Protein AF-A0A534QG25-F1 (afdb_monomer_lite)

Radius of gyration: 33.36 Å; chains: 1; bounding box: 105×57×69 Å

pLDDT: mean 70.79, std 22.2, range [33.5, 98.19]

Structure (mmCIF, N/CA/C/O backbone):
data_AF-A0A534QG25-F1
#
_entry.id   AF-A0A534QG25-F1
#
loop_
_atom_site.group_PDB
_atom_site.id
_atom_site.type_symbol
_atom_site.label_atom_id
_atom_site.label_alt_id
_atom_site.label_comp_id
_atom_site.label_asym_id
_atom_site.label_entity_id
_atom_site.label_seq_id
_atom_site.pdbx_PDB_ins_code
_atom_site.Cartn_x
_atom_site.Cartn_y
_atom_site.Cartn_z
_atom_site.occupancy
_atom_site.B_iso_or_equiv
_atom_site.auth_seq_id
_atom_site.auth_comp_id
_atom_site.auth_asym_id
_atom_site.auth_atom_id
_atom_site.pdbx_PDB_model_num
ATOM 1 N N . MET A 1 1 ? 85.782 32.725 -5.240 1.00 43.12 1 MET A N 1
ATOM 2 C CA . MET A 1 1 ? 85.684 31.300 -4.862 1.00 43.12 1 MET A CA 1
ATOM 3 C C . MET A 1 1 ? 84.280 30.814 -5.186 1.00 43.12 1 MET A C 1
ATOM 5 O O . MET A 1 1 ? 83.345 31.314 -4.592 1.00 43.12 1 MET A O 1
ATOM 9 N N . ARG A 1 2 ? 84.218 29.935 -6.196 1.00 51.81 2 ARG A N 1
ATOM 10 C CA . ARG A 1 2 ? 83.189 28.967 -6.630 1.00 51.81 2 ARG A CA 1
ATOM 11 C C . ARG A 1 2 ? 81.686 29.345 -6.602 1.00 51.81 2 ARG A C 1
ATOM 13 O O . ARG A 1 2 ? 81.156 29.599 -5.530 1.00 51.81 2 ARG A O 1
ATOM 20 N N . PRO A 1 3 ? 80.995 29.267 -7.760 1.00 45.94 3 PRO A N 1
ATOM 21 C CA . PRO A 1 3 ? 79.537 29.274 -7.840 1.00 45.94 3 PRO A CA 1
ATOM 22 C C . PRO A 1 3 ? 78.977 27.912 -7.403 1.00 45.94 3 PRO A C 1
ATOM 24 O O . PRO A 1 3 ? 79.479 26.868 -7.826 1.00 45.94 3 PRO A O 1
ATOM 27 N N . GLU A 1 4 ? 77.951 27.923 -6.559 1.00 47.66 4 GLU A N 1
ATOM 28 C CA . GLU A 1 4 ? 77.225 26.723 -6.146 1.00 47.66 4 GLU A CA 1
ATOM 29 C C . GLU A 1 4 ? 76.076 26.485 -7.135 1.00 47.66 4 GLU A C 1
ATOM 31 O O . GLU A 1 4 ? 75.186 27.319 -7.306 1.00 47.66 4 GLU A O 1
ATOM 36 N N . ALA A 1 5 ? 76.177 25.389 -7.885 1.00 55.06 5 ALA A N 1
ATOM 37 C CA . ALA A 1 5 ? 75.225 24.999 -8.915 1.00 55.06 5 ALA A CA 1
ATOM 38 C C . ALA A 1 5 ? 73.940 24.420 -8.287 1.00 55.06 5 ALA A C 1
ATOM 40 O O . ALA A 1 5 ? 74.037 23.655 -7.326 1.00 55.06 5 ALA A O 1
ATOM 41 N N . PRO A 1 6 ? 72.745 24.719 -8.830 1.00 60.75 6 PRO A N 1
ATOM 42 C CA . PRO A 1 6 ? 71.510 24.091 -8.375 1.00 60.75 6 PRO A CA 1
ATOM 43 C C . PRO A 1 6 ? 71.444 22.606 -8.796 1.00 60.75 6 PRO A C 1
ATOM 45 O O . PRO A 1 6 ? 71.991 22.234 -9.840 1.00 60.75 6 PRO A O 1
ATOM 48 N N . PRO A 1 7 ? 70.784 21.747 -7.997 1.00 64.00 7 PRO A N 1
ATOM 49 C CA . PRO A 1 7 ? 70.779 20.297 -8.183 1.00 64.00 7 PRO A CA 1
ATOM 50 C C . PRO A 1 7 ? 70.010 19.847 -9.442 1.00 64.00 7 PRO A C 1
ATOM 52 O O . PRO A 1 7 ? 69.112 20.551 -9.913 1.00 64.00 7 PRO A O 1
ATOM 55 N N . PRO A 1 8 ? 70.348 18.667 -9.998 1.00 49.56 8 PRO A N 1
ATOM 56 C CA . PRO A 1 8 ? 69.857 18.216 -11.293 1.00 49.56 8 PRO A CA 1
ATOM 57 C C . PRO A 1 8 ? 68.378 17.814 -11.265 1.00 49.56 8 PRO A C 1
ATOM 59 O O . PRO A 1 8 ? 67.881 17.193 -10.328 1.00 49.56 8 PRO A O 1
ATOM 62 N N . HIS A 1 9 ? 67.708 18.165 -12.362 1.00 40.44 9 HIS A N 1
ATOM 63 C CA . HIS A 1 9 ? 66.323 17.870 -12.698 1.00 40.44 9 HIS A CA 1
ATOM 64 C C . HIS A 1 9 ? 65.916 16.421 -12.389 1.00 40.44 9 HIS A C 1
ATOM 66 O O . HIS A 1 9 ? 66.368 15.482 -13.044 1.00 40.44 9 HIS A O 1
ATOM 72 N N . ALA A 1 10 ? 64.975 16.261 -11.456 1.00 43.38 10 ALA A N 1
ATOM 73 C CA . ALA A 1 10 ? 64.178 15.050 -11.353 1.00 43.38 10 ALA A CA 1
ATOM 74 C C . ALA A 1 10 ? 63.395 14.863 -12.662 1.00 43.38 10 ALA A C 1
ATOM 76 O O . ALA A 1 10 ? 62.695 15.766 -13.134 1.00 43.38 10 ALA A O 1
ATOM 77 N N . ALA A 1 11 ? 63.573 13.688 -13.257 1.00 43.22 11 ALA A N 1
ATOM 78 C CA . ALA A 1 11 ? 62.942 13.256 -14.486 1.00 43.22 11 ALA A CA 1
ATOM 79 C C . ALA A 1 11 ? 61.423 13.467 -14.419 1.00 43.22 11 ALA A C 1
ATOM 81 O O . ALA A 1 11 ? 60.709 12.804 -13.667 1.00 43.22 11 ALA A O 1
ATOM 82 N N . ARG A 1 12 ? 60.919 14.393 -15.241 1.00 42.12 12 ARG A N 1
ATOM 83 C CA . ARG A 1 12 ? 59.501 14.447 -15.590 1.00 42.12 12 ARG A CA 1
ATOM 84 C C . ARG A 1 12 ? 59.207 13.189 -16.392 1.00 42.12 12 ARG A C 1
ATOM 86 O O . ARG A 1 12 ? 59.546 13.119 -17.572 1.00 42.12 12 ARG A O 1
ATOM 93 N N . ASN A 1 13 ? 58.610 12.203 -15.737 1.00 42.59 13 ASN A N 1
ATOM 94 C CA . ASN A 1 13 ? 58.025 11.058 -16.408 1.00 42.59 13 ASN A CA 1
ATOM 95 C C . ASN A 1 13 ? 56.894 11.602 -17.296 1.00 42.59 13 ASN A C 1
ATOM 97 O O . ASN A 1 13 ? 55.823 11.959 -16.806 1.00 42.59 13 ASN A O 1
ATOM 101 N N . ARG A 1 14 ? 57.172 11.789 -18.592 1.00 40.47 14 ARG A N 1
ATOM 102 C CA . ARG A 1 14 ? 56.138 12.077 -19.587 1.00 40.47 14 ARG A CA 1
ATOM 103 C C . ARG A 1 14 ? 55.323 10.801 -19.724 1.00 40.47 14 ARG A C 1
ATOM 105 O O . ARG A 1 14 ? 55.704 9.904 -20.469 1.00 40.47 14 ARG A O 1
ATOM 112 N N . VAL A 1 15 ? 54.222 10.722 -18.990 1.00 43.44 15 VAL A N 1
ATOM 113 C CA . VAL A 1 15 ? 53.131 9.824 -19.355 1.00 43.44 15 VAL A CA 1
ATOM 114 C C . VAL A 1 15 ? 52.688 10.270 -20.747 1.00 43.44 15 VAL A C 1
ATOM 116 O O . VAL A 1 15 ? 52.334 11.432 -20.952 1.00 43.44 15 VAL A O 1
ATOM 119 N N . ALA A 1 16 ? 52.849 9.378 -21.722 1.00 45.12 16 ALA A N 1
ATOM 120 C CA . ALA A 1 16 ? 52.358 9.569 -23.077 1.00 45.12 16 ALA A CA 1
ATOM 121 C C . ALA A 1 16 ? 50.860 9.920 -23.026 1.00 45.12 16 ALA A C 1
ATOM 123 O O . ALA A 1 16 ? 50.161 9.394 -22.157 1.00 45.12 16 ALA A O 1
ATOM 124 N N . PRO A 1 17 ? 50.339 10.786 -23.912 1.00 41.47 17 PRO A N 1
ATOM 125 C CA . PRO A 1 17 ? 48.901 10.977 -23.982 1.00 41.47 17 PRO A CA 1
ATOM 126 C C . PRO A 1 17 ? 48.271 9.627 -24.325 1.00 41.47 17 PRO A C 1
ATOM 128 O O . PRO A 1 17 ? 48.586 9.032 -25.359 1.00 41.47 17 PRO A O 1
ATOM 131 N N . ALA A 1 18 ? 47.424 9.130 -23.423 1.00 40.78 18 ALA A N 1
ATOM 132 C CA . ALA A 1 18 ? 46.534 8.0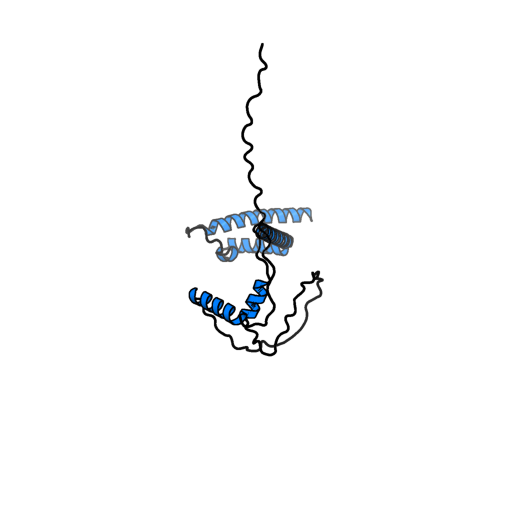24 -23.709 1.00 40.78 18 ALA A CA 1
ATOM 133 C C . ALA A 1 18 ? 45.769 8.396 -24.982 1.00 40.78 18 ALA A C 1
ATOM 135 O O . ALA A 1 18 ? 45.051 9.395 -25.025 1.00 40.78 18 ALA A O 1
ATOM 136 N N . THR A 1 19 ? 46.033 7.639 -26.042 1.00 40.22 19 THR A N 1
ATOM 137 C CA . THR A 1 19 ? 45.275 7.685 -27.286 1.00 40.22 19 THR A CA 1
ATOM 138 C C . THR A 1 19 ? 43.810 7.513 -26.915 1.00 40.22 19 THR A C 1
ATOM 140 O O . THR A 1 19 ? 43.436 6.495 -26.337 1.00 40.22 19 THR A O 1
ATOM 143 N N . ALA A 1 20 ? 43.006 8.540 -27.189 1.00 45.88 20 ALA A N 1
ATOM 144 C CA . ALA A 1 20 ? 41.560 8.419 -27.161 1.00 45.88 20 ALA A CA 1
ATOM 145 C C . ALA A 1 20 ? 41.168 7.221 -28.045 1.00 45.88 20 ALA A C 1
ATOM 147 O O . ALA A 1 20 ? 41.738 7.086 -29.136 1.00 45.88 20 ALA A O 1
ATOM 148 N N . PRO A 1 21 ? 40.249 6.341 -27.615 1.00 47.16 21 PRO A N 1
ATOM 149 C CA . PRO A 1 21 ? 39.721 5.333 -28.518 1.00 47.16 21 PRO A CA 1
ATOM 150 C C . PRO A 1 21 ? 39.062 6.072 -29.686 1.00 47.16 21 PRO A C 1
ATOM 152 O O . PRO A 1 21 ? 38.158 6.885 -29.495 1.00 47.16 21 PRO A O 1
ATOM 155 N N . GLN A 1 22 ? 39.588 5.856 -30.890 1.00 48.53 22 GLN A N 1
ATOM 156 C CA . GLN A 1 22 ? 38.970 6.360 -32.109 1.00 48.53 22 GLN A CA 1
ATOM 157 C C . GLN A 1 22 ? 37.564 5.749 -32.220 1.00 48.53 22 GLN A C 1
ATOM 159 O O . GLN A 1 22 ? 37.428 4.551 -31.954 1.00 48.53 22 GLN A O 1
ATOM 164 N N . PRO A 1 23 ? 36.528 6.519 -32.600 1.00 47.69 23 PRO A N 1
ATOM 165 C CA . PRO A 1 23 ? 35.239 5.926 -32.919 1.00 47.69 23 PRO A CA 1
ATOM 166 C C . PRO A 1 23 ? 35.436 4.961 -34.091 1.00 47.69 23 PRO A C 1
ATOM 168 O O . PRO A 1 23 ? 36.056 5.311 -35.099 1.00 47.69 23 PRO A O 1
ATOM 171 N N . ALA A 1 24 ? 34.968 3.725 -33.919 1.00 44.94 24 ALA A N 1
ATOM 172 C CA . ALA A 1 24 ? 34.996 2.710 -34.960 1.00 44.94 24 ALA A CA 1
ATOM 173 C C . ALA A 1 24 ? 34.336 3.258 -36.242 1.00 44.94 24 ALA A C 1
ATOM 175 O O . ALA A 1 24 ? 33.337 3.977 -36.150 1.00 44.94 24 ALA A O 1
ATOM 176 N N . PRO A 1 25 ? 34.887 2.970 -37.435 1.00 41.53 25 PRO A N 1
ATOM 177 C CA . PRO A 1 25 ? 34.334 3.486 -38.675 1.00 41.53 25 PRO A CA 1
ATOM 178 C C . PRO A 1 25 ? 32.941 2.898 -38.918 1.00 41.53 25 PRO A C 1
ATOM 180 O O . PRO A 1 25 ? 32.762 1.684 -39.006 1.00 41.53 25 PRO A O 1
ATOM 183 N N . ALA A 1 26 ? 31.965 3.794 -39.046 1.00 48.28 26 ALA A N 1
ATOM 184 C CA . ALA A 1 26 ? 30.654 3.510 -39.594 1.00 48.28 26 ALA A CA 1
ATOM 185 C C . ALA A 1 26 ? 30.804 3.040 -41.049 1.00 48.28 26 ALA A C 1
ATOM 187 O O . ALA A 1 26 ? 30.979 3.847 -41.958 1.00 48.28 26 ALA A O 1
ATOM 188 N N . THR A 1 27 ? 30.737 1.730 -41.258 1.00 42.75 27 THR A N 1
ATOM 189 C CA . THR A 1 27 ? 30.446 1.112 -42.556 1.00 42.75 27 THR A CA 1
ATOM 190 C C . THR A 1 27 ? 29.596 -0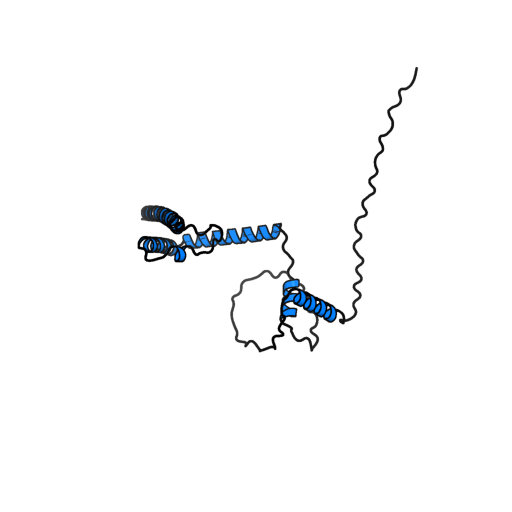.124 -42.300 1.00 42.75 27 THR A C 1
ATOM 192 O O . THR A 1 27 ? 30.113 -1.237 -42.244 1.00 42.75 27 THR A O 1
ATOM 195 N N . ARG A 1 28 ? 28.288 0.075 -42.109 1.00 40.84 28 ARG A N 1
ATOM 196 C CA . ARG A 1 28 ? 27.303 -0.978 -42.367 1.00 40.84 28 ARG A CA 1
ATOM 197 C C . ARG A 1 28 ? 26.729 -0.682 -43.745 1.00 40.84 28 ARG A C 1
ATOM 199 O O . ARG A 1 28 ? 25.861 0.168 -43.903 1.00 40.84 28 ARG A O 1
ATOM 206 N N . ASP A 1 29 ? 27.373 -1.284 -44.737 1.00 35.84 29 ASP A N 1
ATOM 207 C CA . ASP A 1 29 ? 26.987 -1.228 -46.140 1.00 35.84 29 ASP A CA 1
ATOM 208 C C . ASP A 1 29 ? 25.619 -1.912 -46.279 1.00 35.84 29 ASP A C 1
ATOM 210 O O . ASP A 1 29 ? 25.437 -3.055 -45.854 1.00 35.84 29 ASP A O 1
ATOM 214 N N . ALA A 1 30 ? 24.636 -1.175 -46.786 1.00 50.78 30 ALA A N 1
ATOM 215 C CA . ALA A 1 30 ? 23.278 -1.653 -46.974 1.00 50.78 30 ALA A CA 1
ATOM 216 C C . ALA A 1 30 ? 23.241 -2.598 -48.183 1.00 50.78 30 ALA A C 1
ATOM 218 O O . ALA A 1 30 ? 23.258 -2.165 -49.335 1.00 50.78 30 ALA A O 1
ATOM 219 N N . THR A 1 31 ? 23.174 -3.900 -47.915 1.00 39.25 31 THR A N 1
ATOM 220 C CA . THR A 1 31 ? 22.763 -4.925 -48.886 1.00 39.25 31 THR A CA 1
ATOM 221 C C . THR A 1 31 ? 21.638 -5.756 -48.259 1.00 39.25 31 THR A C 1
ATOM 223 O O . THR A 1 31 ? 21.625 -5.908 -47.037 1.00 39.25 31 THR A O 1
ATOM 226 N N . PRO A 1 32 ? 20.641 -6.210 -49.040 1.00 47.44 32 PRO A N 1
ATOM 227 C CA . PRO A 1 32 ? 19.402 -6.734 -48.482 1.00 47.44 32 PRO A CA 1
ATOM 228 C C . PRO A 1 32 ? 19.611 -8.118 -47.854 1.00 47.44 32 PRO A C 1
ATOM 230 O O . PRO A 1 32 ? 20.085 -9.045 -48.505 1.00 47.44 32 PRO A O 1
ATOM 233 N N . ASP A 1 33 ? 19.272 -8.182 -46.569 1.00 53.62 33 ASP A N 1
ATOM 234 C CA . ASP A 1 33 ? 18.547 -9.239 -45.858 1.00 53.62 33 ASP A CA 1
ATOM 235 C C . ASP A 1 33 ? 18.680 -10.690 -46.369 1.00 53.62 33 ASP A C 1
ATOM 237 O O . ASP A 1 33 ? 17.841 -11.213 -47.100 1.00 53.62 33 ASP A O 1
ATOM 241 N N . ALA A 1 34 ? 19.760 -11.350 -45.948 1.00 47.09 34 ALA A N 1
ATOM 242 C CA . ALA A 1 34 ? 19.870 -12.815 -45.902 1.00 47.09 34 ALA A CA 1
ATOM 243 C C . ALA A 1 34 ? 20.527 -13.318 -44.598 1.00 47.09 34 ALA A C 1
ATOM 245 O O . ALA A 1 34 ? 20.474 -14.506 -44.300 1.00 47.09 34 ALA A O 1
ATOM 246 N N . GLY A 1 35 ? 21.148 -12.421 -43.819 1.00 46.53 35 GLY A N 1
ATOM 247 C CA . GLY A 1 35 ? 21.803 -12.753 -42.550 1.00 46.53 35 GLY A CA 1
ATOM 248 C C . GLY A 1 35 ? 20.874 -12.711 -41.334 1.00 46.53 35 GLY A C 1
ATOM 249 O O . GLY A 1 35 ? 21.172 -13.353 -40.335 1.00 46.53 35 GLY A O 1
ATOM 250 N N . ALA A 1 36 ? 19.731 -12.018 -41.409 1.00 56.72 36 ALA A N 1
ATOM 251 C CA . ALA A 1 36 ? 18.821 -11.892 -40.268 1.00 56.72 36 ALA A CA 1
ATOM 252 C C . ALA A 1 36 ? 18.184 -13.238 -39.879 1.00 56.72 36 ALA A C 1
ATOM 254 O O . ALA A 1 36 ? 17.981 -13.505 -38.699 1.00 56.72 36 ALA A O 1
ATOM 255 N N . THR A 1 37 ? 17.928 -14.121 -40.850 1.00 60.19 37 THR A N 1
ATOM 256 C CA . THR A 1 37 ? 17.457 -15.491 -40.593 1.00 60.19 37 THR A CA 1
ATOM 257 C C . THR A 1 37 ? 18.522 -16.363 -39.930 1.00 60.19 37 THR A C 1
ATOM 259 O O . THR A 1 37 ? 18.197 -17.118 -39.023 1.00 60.19 37 THR A O 1
ATOM 262 N N . GLU A 1 38 ? 19.797 -16.225 -40.314 1.00 66.12 38 GLU A N 1
ATOM 263 C CA . GLU A 1 38 ? 20.897 -16.983 -39.693 1.00 66.12 38 GLU A CA 1
ATOM 264 C C . GLU A 1 38 ? 21.161 -16.524 -38.252 1.00 66.12 38 GLU A C 1
ATOM 266 O O . GLU A 1 38 ? 21.428 -17.344 -37.374 1.00 66.12 38 GLU A O 1
ATOM 271 N N . GLU A 1 39 ? 21.043 -15.219 -37.992 1.00 70.25 39 GLU A N 1
ATOM 272 C CA . GLU A 1 39 ? 21.162 -14.654 -36.645 1.00 70.25 39 GLU A CA 1
ATOM 273 C C . GLU A 1 39 ? 19.995 -15.089 -35.738 1.00 70.25 39 GLU A C 1
ATOM 275 O O . GLU A 1 39 ? 20.212 -15.403 -34.566 1.00 70.25 39 GLU A O 1
ATOM 280 N N . LEU A 1 40 ? 18.769 -15.182 -36.267 1.00 70.62 40 LEU A N 1
ATOM 281 C CA . LEU A 1 40 ? 17.606 -15.680 -35.521 1.00 70.62 40 LEU A CA 1
ATOM 282 C C . LEU A 1 40 ? 17.701 -17.183 -35.230 1.00 70.62 40 LEU A C 1
ATOM 284 O O . LEU A 1 40 ? 17.463 -17.592 -34.093 1.00 70.62 40 LEU A O 1
ATOM 288 N N . ASP A 1 41 ? 18.123 -17.993 -36.202 1.00 75.25 41 ASP A N 1
ATOM 289 C CA . ASP A 1 41 ? 18.362 -19.429 -36.004 1.00 75.25 41 ASP A CA 1
ATOM 290 C C . ASP A 1 41 ? 19.444 -19.676 -34.939 1.00 75.25 41 ASP A C 1
ATOM 292 O O . ASP A 1 41 ? 19.341 -20.599 -34.124 1.00 75.25 41 ASP A O 1
ATOM 296 N N . GLN A 1 42 ? 20.462 -18.811 -34.890 1.00 80.69 42 GLN A N 1
ATOM 297 C CA . GLN A 1 42 ? 21.493 -18.851 -33.858 1.00 80.69 42 GLN A CA 1
ATOM 298 C C . GLN A 1 42 ? 20.920 -18.565 -32.460 1.00 80.69 42 GLN A C 1
ATOM 300 O O . GLN A 1 42 ? 21.284 -19.253 -31.505 1.00 80.69 42 GLN A O 1
ATOM 305 N N . VAL A 1 43 ? 20.010 -17.597 -32.326 1.00 80.31 43 VAL A N 1
ATOM 306 C CA . VAL A 1 43 ? 19.350 -17.277 -31.048 1.00 80.31 43 VAL A CA 1
ATOM 307 C C . VAL A 1 43 ? 18.410 -18.404 -30.615 1.00 80.31 43 VAL A C 1
ATOM 309 O O . VAL A 1 43 ? 18.473 -18.829 -29.464 1.00 80.31 43 VAL A O 1
ATOM 312 N N . VAL A 1 44 ? 17.601 -18.955 -31.525 1.00 79.50 44 VAL A N 1
ATOM 313 C CA . VAL A 1 44 ? 16.714 -20.097 -31.229 1.00 79.50 44 VAL A CA 1
ATOM 314 C C . VAL A 1 44 ? 17.521 -21.312 -30.760 1.00 79.50 44 VAL A C 1
ATOM 316 O O . VAL A 1 44 ? 17.144 -21.966 -29.788 1.00 79.50 44 VAL A O 1
ATOM 319 N N . SER A 1 45 ? 18.681 -21.571 -31.373 1.00 79.94 45 SER A N 1
ATOM 320 C CA . SER A 1 45 ? 19.598 -22.621 -30.916 1.00 79.94 45 SER A CA 1
ATOM 321 C C . SER A 1 45 ? 20.152 -22.349 -29.513 1.00 79.94 45 SER A C 1
ATOM 323 O O . SER A 1 45 ? 20.225 -23.273 -28.706 1.00 79.94 45 SER A O 1
ATOM 325 N N . MET A 1 46 ? 20.521 -21.102 -29.197 1.00 83.25 46 MET A N 1
ATOM 326 C CA . MET A 1 46 ? 21.013 -20.732 -27.861 1.00 83.25 46 MET A CA 1
ATOM 327 C C . MET A 1 46 ? 19.937 -20.882 -26.780 1.00 83.25 46 MET A C 1
ATOM 329 O O . MET A 1 46 ? 20.250 -21.284 -25.662 1.00 83.25 46 MET A O 1
ATOM 333 N N . LEU A 1 47 ? 18.675 -20.577 -27.096 1.00 82.44 47 LEU A N 1
ATOM 334 C CA . LEU A 1 47 ? 17.551 -20.766 -26.173 1.00 82.44 47 LEU A CA 1
ATOM 335 C C . LEU A 1 47 ? 17.273 -22.257 -25.924 1.00 82.44 47 LEU A C 1
ATOM 337 O O . LEU A 1 47 ? 17.007 -22.643 -24.786 1.00 82.44 47 LEU A O 1
ATOM 341 N N . GLY A 1 48 ? 17.419 -23.098 -26.953 1.00 77.88 48 GLY A N 1
ATOM 342 C CA . GLY A 1 48 ? 17.350 -24.555 -26.815 1.00 77.88 48 GLY A CA 1
ATOM 343 C C . GLY A 1 48 ? 18.450 -25.126 -25.910 1.00 77.88 48 GLY A C 1
ATOM 344 O O . GLY A 1 48 ? 18.169 -25.986 -25.080 1.00 77.88 48 GLY A O 1
ATOM 345 N N . ASP A 1 49 ? 19.676 -24.595 -25.990 1.00 82.50 49 ASP A N 1
ATOM 346 C CA . ASP A 1 49 ? 20.786 -24.958 -25.088 1.00 82.50 49 ASP A CA 1
ATOM 347 C C . ASP A 1 49 ? 20.529 -24.551 -23.620 1.00 82.50 49 ASP A C 1
ATOM 349 O O . ASP A 1 49 ? 21.181 -25.057 -22.704 1.00 82.50 49 ASP A O 1
ATOM 353 N N . MET A 1 50 ? 19.579 -23.637 -23.391 1.00 81.12 50 MET A N 1
ATOM 354 C CA . MET A 1 50 ? 19.117 -23.192 -22.073 1.00 81.12 50 MET A CA 1
ATOM 355 C C . MET A 1 50 ? 17.835 -23.912 -21.603 1.00 81.12 50 MET A C 1
ATOM 357 O O . MET A 1 50 ? 17.226 -23.465 -20.631 1.00 81.12 50 MET A O 1
ATOM 361 N N . ASP A 1 51 ? 17.438 -25.011 -22.261 1.00 72.50 51 ASP A N 1
ATOM 362 C CA . ASP A 1 51 ? 16.216 -25.795 -21.997 1.00 72.50 51 ASP A CA 1
ATOM 363 C C . ASP A 1 51 ? 14.904 -24.980 -22.125 1.00 72.50 51 ASP A C 1
ATOM 365 O O . ASP A 1 51 ? 13.915 -25.250 -21.438 1.00 72.50 51 ASP A O 1
ATOM 369 N N . ILE A 1 52 ? 14.868 -23.972 -23.006 1.00 77.25 52 ILE A N 1
ATOM 370 C CA . ILE A 1 52 ? 13.663 -23.179 -23.300 1.00 77.25 52 ILE A CA 1
ATOM 371 C C . ILE A 1 52 ? 13.037 -23.683 -24.609 1.00 77.25 52 ILE A C 1
ATOM 373 O O . ILE A 1 52 ? 13.621 -23.539 -25.682 1.00 77.25 52 ILE A O 1
ATOM 377 N N . GLU A 1 53 ? 11.839 -24.271 -24.528 1.00 74.19 53 GLU A N 1
ATOM 378 C CA . GLU A 1 53 ? 11.088 -24.779 -25.685 1.00 74.19 53 GLU A CA 1
ATOM 379 C C . GLU A 1 53 ? 10.290 -23.653 -26.364 1.00 74.19 53 GLU A C 1
ATOM 381 O O . GLU A 1 53 ? 9.527 -22.936 -25.716 1.00 74.19 53 GLU A O 1
ATOM 386 N N . VAL A 1 54 ? 10.480 -23.485 -27.677 1.00 73.62 54 VAL A N 1
ATOM 387 C CA . VAL A 1 54 ? 9.795 -22.472 -28.494 1.00 73.62 54 VAL A CA 1
ATOM 388 C C . VAL A 1 54 ? 8.720 -23.168 -29.330 1.00 73.62 54 VAL A C 1
ATOM 390 O O . VAL A 1 54 ? 9.035 -23.862 -30.296 1.00 73.62 54 VAL A O 1
ATOM 393 N N . GLU A 1 55 ? 7.448 -23.000 -28.964 1.00 73.44 55 GLU A N 1
ATOM 394 C CA . GLU A 1 55 ? 6.310 -23.496 -29.750 1.00 73.44 55 GLU A CA 1
ATOM 395 C C . GLU A 1 55 ? 5.826 -22.431 -30.746 1.00 73.44 55 GLU A C 1
ATOM 397 O O . GLU A 1 55 ? 5.541 -21.291 -30.376 1.00 73.44 55 GLU A O 1
ATOM 402 N N . ALA A 1 56 ? 5.687 -22.811 -32.019 1.00 60.38 56 ALA A N 1
ATOM 403 C CA . ALA A 1 56 ? 5.059 -21.970 -33.033 1.00 60.38 56 ALA A CA 1
ATOM 404 C C . ALA A 1 56 ? 3.532 -22.018 -32.861 1.00 60.38 56 ALA A C 1
ATOM 406 O O . ALA A 1 56 ? 2.893 -23.025 -33.171 1.00 60.38 56 ALA A O 1
ATOM 407 N N . VAL A 1 57 ? 2.943 -20.937 -32.353 1.00 57.84 57 VAL A N 1
ATOM 408 C CA . VAL A 1 57 ? 1.485 -20.787 -32.276 1.00 57.84 57 VAL A CA 1
ATOM 409 C C . VAL A 1 57 ? 0.934 -20.399 -33.653 1.00 57.84 57 VAL A C 1
ATOM 411 O O . VAL A 1 57 ? 1.261 -19.344 -34.186 1.00 57.84 57 VAL A O 1
ATOM 414 N N . GLU A 1 58 ? 0.114 -21.264 -34.259 1.00 43.50 58 GLU A N 1
ATOM 415 C CA . GLU A 1 58 ? -0.604 -20.946 -35.502 1.00 43.50 58 GLU A CA 1
ATOM 416 C C . GLU A 1 58 ? -1.684 -19.881 -35.225 1.00 43.50 58 GLU A C 1
ATOM 418 O O . GLU A 1 58 ? -2.529 -20.056 -34.346 1.00 43.50 58 GLU A O 1
ATOM 423 N N . ASP A 1 59 ? -1.644 -18.780 -35.982 1.00 49.78 59 ASP A N 1
ATOM 424 C CA . ASP A 1 59 ? -2.515 -17.602 -35.884 1.00 49.78 59 ASP A CA 1
ATOM 425 C C . ASP A 1 59 ? -4.019 -17.946 -35.818 1.00 49.78 59 ASP A C 1
ATOM 427 O O . ASP A 1 59 ? -4.703 -18.080 -36.838 1.00 49.78 59 ASP A O 1
ATOM 431 N N . THR A 1 60 ? -4.589 -18.019 -34.612 1.00 37.59 60 THR A N 1
ATOM 432 C CA . THR A 1 60 ? -6.045 -17.961 -34.428 1.00 37.59 60 THR A CA 1
ATOM 433 C C . THR A 1 60 ? -6.463 -16.534 -34.106 1.00 37.59 60 THR A C 1
ATOM 435 O O . THR A 1 60 ? -6.204 -16.031 -33.014 1.00 37.59 60 THR A O 1
ATOM 438 N N . ALA A 1 61 ? -7.125 -15.911 -35.083 1.00 47.91 61 ALA A N 1
ATOM 439 C CA . ALA A 1 61 ? -7.714 -14.579 -35.046 1.00 47.91 61 ALA A CA 1
ATOM 440 C C . ALA A 1 61 ? -8.379 -14.242 -33.698 1.00 47.91 61 ALA A C 1
ATOM 442 O O . ALA A 1 61 ? -9.433 -14.786 -33.354 1.00 47.91 61 ALA A O 1
ATOM 443 N N . LEU A 1 62 ? -7.780 -13.301 -32.962 1.00 40.34 62 LEU A N 1
ATOM 444 C CA . LEU A 1 62 ? -8.436 -12.634 -31.844 1.00 40.34 62 LEU A CA 1
ATOM 445 C C . LEU A 1 62 ? -9.467 -11.647 -32.404 1.00 40.34 62 LEU A C 1
ATOM 447 O O . LEU A 1 62 ? -9.147 -10.761 -33.191 1.00 40.34 62 LEU A O 1
ATOM 451 N N . ALA A 1 63 ? -10.717 -11.874 -32.018 1.00 37.66 63 ALA A N 1
ATOM 452 C CA . ALA A 1 63 ? -11.897 -11.154 -32.458 1.00 37.66 63 ALA A CA 1
ATOM 453 C C . ALA A 1 63 ? -11.844 -9.650 -32.136 1.00 37.66 63 ALA A C 1
ATOM 455 O O . ALA A 1 63 ? -11.496 -9.250 -31.026 1.00 37.66 63 ALA A O 1
ATOM 456 N N . GLU A 1 64 ? -12.274 -8.840 -33.104 1.00 42.94 64 GLU A N 1
ATOM 457 C CA . GLU A 1 64 ? -12.650 -7.442 -32.907 1.00 42.94 64 GLU A CA 1
ATOM 458 C C . GLU A 1 64 ? -13.944 -7.334 -32.085 1.00 42.94 64 GLU A C 1
ATOM 460 O O . GLU A 1 64 ? -14.915 -8.011 -32.409 1.00 42.94 64 GLU A O 1
ATOM 465 N N . GLU A 1 65 ? -13.991 -6.421 -31.109 1.00 37.28 65 GLU A N 1
ATOM 466 C CA . GLU A 1 65 ? -15.125 -5.504 -30.899 1.00 37.28 65 GLU A CA 1
ATOM 467 C C . GLU A 1 65 ? -14.665 -4.212 -30.176 1.00 37.28 65 GLU A C 1
ATOM 469 O O . GLU A 1 65 ? -13.642 -4.233 -29.486 1.00 37.28 65 GLU A O 1
ATOM 474 N N . PRO A 1 66 ? -15.373 -3.071 -30.351 1.00 49.06 66 PRO A N 1
ATOM 475 C CA . PRO A 1 66 ? -14.778 -1.742 -30.220 1.00 49.06 66 PRO A CA 1
ATOM 476 C C . PRO A 1 66 ? -15.296 -0.873 -29.048 1.00 49.06 66 PRO A C 1
ATOM 478 O O . PRO A 1 66 ? -16.352 -1.106 -28.467 1.00 49.06 66 PRO A O 1
ATOM 481 N N . GLU A 1 67 ? -14.561 0.231 -28.856 1.00 39.44 67 GLU A N 1
ATOM 482 C CA . GLU A 1 67 ? -14.937 1.556 -28.320 1.00 39.44 67 GLU A CA 1
ATOM 483 C C . GLU A 1 67 ? -14.716 1.952 -26.836 1.00 39.44 67 GLU A C 1
ATOM 485 O O . GLU A 1 67 ? -15.326 1.440 -25.902 1.00 39.44 67 GLU A O 1
ATOM 490 N N . LYS A 1 68 ? -14.000 3.094 -26.745 1.00 40.34 68 LYS A N 1
ATOM 491 C CA . LYS A 1 68 ? -14.045 4.226 -25.789 1.00 40.34 68 LYS A CA 1
ATOM 492 C C . LYS A 1 68 ? -13.158 4.209 -24.535 1.00 40.34 68 LYS A C 1
ATOM 494 O O . LYS A 1 68 ? -13.597 3.876 -23.441 1.00 40.34 68 LYS A O 1
ATOM 499 N N . ALA A 1 69 ? -11.990 4.837 -24.686 1.00 34.53 69 ALA A N 1
ATOM 500 C CA . ALA A 1 69 ? -11.318 5.643 -23.661 1.00 34.53 69 ALA A CA 1
ATOM 501 C C . ALA A 1 69 ? -11.069 7.037 -24.282 1.00 34.53 69 ALA A C 1
ATOM 503 O O . ALA A 1 69 ? -10.507 7.133 -25.365 1.00 34.53 69 ALA A O 1
ATOM 504 N N . ALA A 1 70 ? -11.778 8.083 -23.850 1.00 35.34 70 ALA A N 1
ATOM 505 C CA . ALA A 1 70 ? -11.368 8.994 -22.778 1.00 35.34 70 ALA A CA 1
ATOM 506 C C . ALA A 1 70 ? -10.048 9.712 -23.114 1.00 35.34 70 ALA A C 1
ATOM 508 O O . ALA A 1 70 ? -8.966 9.166 -22.936 1.00 35.34 70 ALA A O 1
ATOM 509 N N . GLU A 1 71 ? -10.185 10.941 -23.618 1.00 45.66 71 GLU A N 1
ATOM 510 C CA . GLU A 1 71 ? -9.104 11.898 -23.851 1.00 45.66 71 GLU A CA 1
ATOM 511 C C . GLU A 1 71 ? -8.333 12.159 -22.549 1.00 45.66 71 GLU A C 1
ATOM 513 O O . GLU A 1 71 ? -8.856 12.768 -21.615 1.00 45.66 71 GLU A O 1
ATOM 518 N N . THR A 1 72 ? -7.068 11.751 -22.511 1.00 33.50 72 THR A N 1
ATOM 519 C CA . THR A 1 72 ? -6.044 12.415 -21.702 1.00 33.50 72 THR A CA 1
ATOM 520 C C . THR A 1 72 ? -4.834 12.649 -22.583 1.00 33.50 72 THR A C 1
ATOM 522 O O . THR A 1 72 ? -4.278 11.715 -23.152 1.00 33.50 72 THR A O 1
ATOM 525 N N . GLU A 1 73 ? -4.494 13.923 -22.707 1.00 45.50 73 GLU A N 1
ATOM 526 C CA . GLU A 1 73 ? -3.362 14.497 -23.420 1.00 45.50 73 GLU A CA 1
ATOM 527 C C . GLU A 1 73 ? -2.047 13.921 -22.870 1.00 45.50 73 GLU A C 1
ATOM 529 O O . GLU A 1 73 ? -1.528 14.371 -21.849 1.00 45.50 73 GLU A O 1
ATOM 534 N N . TRP A 1 74 ? -1.535 12.882 -23.530 1.00 37.00 74 TRP A N 1
ATOM 535 C CA . TRP A 1 74 ? -0.151 12.445 -23.396 1.00 37.00 74 TRP A CA 1
ATOM 536 C C . TRP A 1 74 ? 0.684 13.305 -24.340 1.00 37.00 74 TRP A C 1
ATOM 538 O O . TRP A 1 74 ? 0.383 13.411 -25.527 1.00 37.00 74 TRP A O 1
ATOM 548 N N . VAL A 1 75 ? 1.703 13.969 -23.799 1.00 44.44 75 VAL A N 1
ATOM 549 C CA . VAL A 1 75 ? 2.682 14.717 -24.590 1.00 44.44 75 VAL A CA 1
ATOM 550 C C . VAL A 1 75 ? 3.449 13.703 -25.438 1.00 44.44 75 VAL A C 1
ATOM 552 O O . VAL A 1 75 ? 4.296 12.981 -24.919 1.00 44.44 75 VAL A O 1
ATOM 555 N N . GLU A 1 76 ? 3.115 13.622 -26.725 1.00 40.88 76 GLU A N 1
ATOM 556 C CA . GLU A 1 76 ? 3.872 12.855 -27.712 1.00 40.88 76 GLU A CA 1
ATOM 557 C C . GLU A 1 76 ? 5.252 13.502 -27.894 1.00 40.88 76 GLU A C 1
ATOM 559 O O . GLU A 1 76 ? 5.396 14.559 -28.512 1.00 40.88 76 GLU A O 1
ATOM 564 N N . GLU A 1 77 ? 6.286 12.868 -27.347 1.00 42.28 77 GLU A N 1
ATOM 565 C CA . GLU A 1 77 ? 7.621 12.973 -27.929 1.00 42.28 77 GLU A CA 1
ATOM 566 C C . GLU A 1 77 ? 7.601 12.163 -29.237 1.00 42.28 77 GLU A C 1
ATOM 568 O O . GLU A 1 77 ? 7.143 11.017 -29.220 1.00 42.28 77 GLU A O 1
ATOM 573 N N . PRO A 1 78 ? 8.042 12.713 -30.383 1.00 42.22 78 PRO A N 1
ATOM 574 C CA . PRO A 1 78 ? 8.004 11.974 -31.632 1.00 42.22 78 PRO A CA 1
ATOM 575 C C . PRO A 1 78 ? 9.095 10.903 -31.588 1.00 42.22 78 PRO A C 1
ATOM 577 O O . PRO A 1 78 ? 10.258 11.166 -31.889 1.00 42.22 78 PRO A O 1
ATOM 580 N N . ALA A 1 79 ? 8.719 9.684 -31.213 1.00 45.00 79 ALA A N 1
ATOM 581 C CA . ALA A 1 79 ? 9.474 8.511 -31.603 1.00 45.00 79 ALA A CA 1
ATOM 582 C C . ALA A 1 79 ? 9.347 8.406 -33.128 1.00 45.00 79 ALA A C 1
ATOM 584 O O . ALA A 1 79 ? 8.294 8.046 -33.652 1.00 45.00 79 ALA A O 1
ATOM 585 N N . GLU A 1 80 ? 10.406 8.783 -33.845 1.00 45.47 80 GLU A N 1
ATOM 586 C CA . GLU A 1 80 ? 10.593 8.413 -35.246 1.00 45.47 80 GLU A CA 1
ATOM 587 C C . GLU A 1 80 ? 10.672 6.881 -35.312 1.00 45.47 80 GLU A C 1
ATOM 589 O O . GLU A 1 80 ? 11.744 6.282 -35.260 1.00 45.47 80 GLU A O 1
ATOM 594 N N . ALA A 1 81 ? 9.511 6.233 -35.363 1.00 44.62 81 ALA A N 1
ATOM 595 C CA . ALA A 1 81 ? 9.403 4.860 -35.803 1.00 44.62 81 ALA A CA 1
ATOM 596 C C . ALA A 1 81 ? 9.775 4.859 -37.289 1.00 44.62 81 ALA A C 1
ATOM 598 O O . ALA A 1 81 ? 8.998 5.314 -38.130 1.00 44.62 81 ALA A O 1
ATOM 599 N N . GLU A 1 82 ? 10.984 4.396 -37.613 1.00 45.09 82 GLU A N 1
ATOM 600 C CA . GLU A 1 82 ? 11.273 3.931 -38.965 1.00 45.09 82 GLU A CA 1
ATOM 601 C C . GLU A 1 82 ? 10.246 2.839 -39.287 1.00 45.09 82 GLU A C 1
ATOM 603 O O . GLU A 1 82 ? 10.298 1.723 -38.771 1.00 45.09 82 GLU A O 1
ATOM 608 N N . GLU A 1 83 ? 9.253 3.199 -40.098 1.00 47.16 83 GLU A N 1
ATOM 609 C CA . GLU A 1 83 ? 8.285 2.281 -40.677 1.00 47.16 83 GLU A CA 1
ATOM 610 C C . GLU A 1 83 ? 9.037 1.426 -41.704 1.00 47.16 83 GLU A C 1
ATOM 612 O O . GLU A 1 83 ? 9.094 1.731 -42.894 1.00 47.16 83 GLU A O 1
ATOM 617 N N . THR A 1 84 ? 9.718 0.385 -41.223 1.00 49.44 84 THR A N 1
ATOM 618 C CA . THR A 1 84 ? 10.372 -0.596 -42.085 1.00 49.44 84 THR A CA 1
ATOM 619 C C . THR A 1 84 ? 9.286 -1.259 -42.925 1.00 49.44 84 THR A C 1
ATOM 621 O O . THR A 1 84 ? 8.410 -1.943 -42.393 1.00 49.44 84 THR A O 1
ATOM 624 N N . GLU A 1 85 ? 9.308 -1.002 -44.235 1.00 47.75 85 GLU A N 1
ATOM 625 C CA . GLU A 1 85 ? 8.304 -1.479 -45.182 1.00 47.75 85 GLU A CA 1
ATOM 626 C C . GLU A 1 85 ? 8.101 -2.997 -45.050 1.00 47.75 85 GLU A C 1
ATOM 628 O O . GLU A 1 85 ? 8.978 -3.796 -45.380 1.00 47.75 85 GLU A O 1
ATOM 633 N N . ARG A 1 86 ? 6.921 -3.397 -44.557 1.00 53.50 86 ARG A N 1
ATOM 634 C CA . ARG A 1 86 ? 6.504 -4.799 -44.446 1.00 53.50 86 ARG A CA 1
ATOM 635 C C . ARG A 1 86 ? 6.396 -5.402 -45.847 1.00 53.50 86 ARG A C 1
ATOM 637 O O . ARG A 1 86 ? 5.469 -5.094 -46.599 1.00 53.50 86 ARG A O 1
ATOM 644 N N . GLY A 1 87 ? 7.326 -6.287 -46.194 1.00 46.75 87 GLY A N 1
ATOM 645 C CA . GLY A 1 87 ? 7.211 -7.121 -47.386 1.00 46.75 87 GLY A CA 1
ATOM 646 C C . GLY A 1 87 ? 5.991 -8.052 -47.279 1.00 46.75 87 GLY A C 1
ATOM 647 O O . GLY A 1 87 ? 5.686 -8.548 -46.191 1.00 46.75 87 GLY A O 1
ATOM 648 N N . PRO A 1 88 ? 5.262 -8.322 -48.378 1.00 41.19 88 PRO A N 1
ATOM 649 C CA . PRO A 1 88 ? 4.082 -9.178 -48.354 1.00 41.19 88 PRO A CA 1
ATOM 650 C C . PRO A 1 88 ? 4.527 -10.643 -48.235 1.00 41.19 88 PRO A C 1
ATOM 652 O O . PRO A 1 88 ? 4.699 -11.332 -49.239 1.00 41.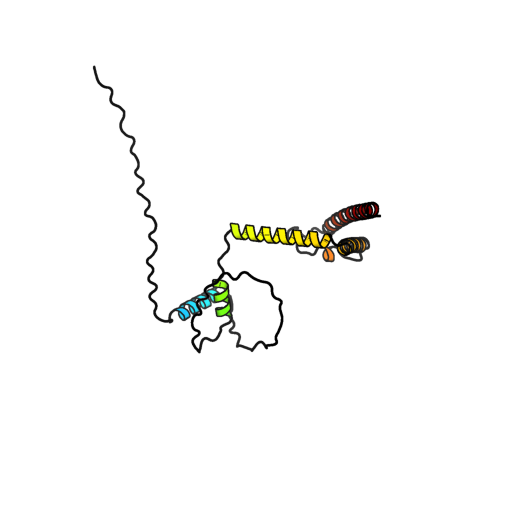19 88 PRO A O 1
ATOM 655 N N . GLY A 1 89 ? 4.768 -11.109 -47.011 1.00 51.84 89 GLY A N 1
ATOM 656 C CA . GLY A 1 89 ? 5.202 -12.485 -46.755 1.00 51.84 89 GLY A CA 1
ATOM 657 C C . GLY A 1 89 ? 5.790 -12.758 -45.372 1.00 51.84 89 GLY A C 1
ATOM 658 O O . GLY A 1 89 ? 5.933 -13.926 -45.025 1.00 51.84 89 GLY A O 1
ATOM 659 N N . GLU A 1 90 ? 6.100 -11.736 -44.569 1.00 60.22 90 GLU A N 1
ATOM 660 C CA . GLU A 1 90 ? 6.505 -11.946 -43.175 1.00 60.22 90 GLU A CA 1
ATOM 661 C C . GLU A 1 90 ? 5.280 -12.301 -42.330 1.00 60.22 90 GLU A C 1
ATOM 663 O O . GLU A 1 90 ? 4.495 -11.443 -41.926 1.00 60.22 90 GLU A O 1
ATOM 668 N N . THR A 1 91 ? 5.107 -13.598 -42.083 1.00 58.41 91 THR A N 1
ATOM 669 C CA . THR A 1 91 ? 4.319 -14.110 -40.962 1.00 58.41 91 THR A CA 1
ATOM 670 C C . THR A 1 91 ? 4.739 -13.356 -39.706 1.00 58.41 91 THR A C 1
ATOM 672 O O . THR A 1 91 ? 5.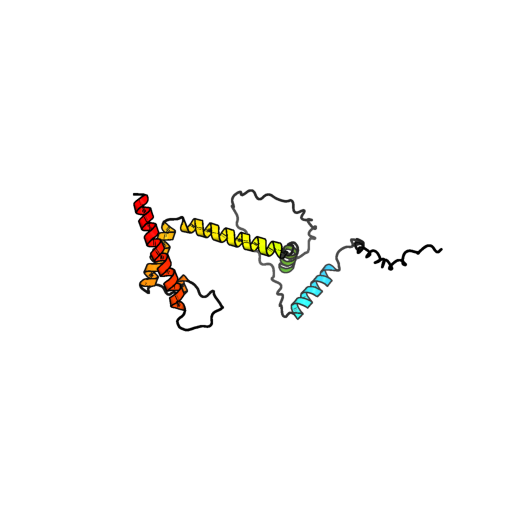925 -13.325 -39.372 1.00 58.41 91 THR A O 1
ATOM 675 N N . ALA A 1 92 ? 3.779 -12.704 -39.054 1.00 67.31 92 ALA A N 1
ATOM 676 C CA . ALA A 1 92 ? 3.989 -11.951 -37.829 1.00 67.31 92 ALA A CA 1
ATOM 677 C C . ALA A 1 92 ? 4.232 -12.931 -36.677 1.00 67.31 92 ALA A C 1
ATOM 679 O O . ALA A 1 92 ? 3.350 -13.151 -35.858 1.00 67.31 92 ALA A O 1
ATOM 680 N N . ASP A 1 93 ? 5.414 -13.548 -36.656 1.00 84.00 93 ASP A N 1
ATOM 681 C CA . ASP A 1 93 ? 5.867 -14.389 -35.555 1.00 84.00 93 ASP A CA 1
ATOM 682 C C . ASP A 1 93 ? 5.707 -13.593 -34.245 1.00 84.00 93 ASP A C 1
ATOM 684 O O . ASP A 1 93 ? 6.390 -12.572 -34.067 1.00 84.00 93 ASP A O 1
ATOM 688 N N . PRO A 1 94 ? 4.801 -14.013 -33.338 1.00 87.69 94 PRO A N 1
ATOM 689 C CA . PRO A 1 94 ? 4.523 -13.287 -32.104 1.00 87.69 94 PRO A CA 1
ATOM 690 C C . PRO A 1 94 ? 5.765 -13.126 -31.226 1.00 87.69 94 PRO A C 1
ATOM 692 O O . PRO A 1 94 ? 5.893 -12.128 -30.517 1.00 87.69 94 PRO A O 1
ATOM 695 N N . VAL A 1 95 ? 6.703 -14.075 -31.304 1.00 88.00 95 VAL A N 1
ATOM 696 C CA . VAL A 1 95 ? 7.969 -14.014 -30.573 1.00 88.00 95 VAL A CA 1
ATOM 697 C C . VAL A 1 95 ? 8.862 -12.935 -31.171 1.00 88.00 95 VAL A C 1
ATOM 699 O O . VAL A 1 95 ? 9.372 -12.089 -30.439 1.00 88.00 95 VAL A O 1
ATOM 702 N N . ARG A 1 96 ? 9.009 -12.905 -32.502 1.00 85.56 96 ARG A N 1
ATOM 703 C CA . ARG A 1 96 ? 9.791 -11.869 -33.197 1.00 85.56 96 ARG A CA 1
ATOM 704 C C . ARG A 1 96 ? 9.219 -10.475 -32.953 1.00 85.56 96 ARG A C 1
ATOM 706 O O . ARG A 1 96 ? 9.983 -9.546 -32.702 1.00 85.56 96 ARG A O 1
ATOM 713 N N . MET A 1 97 ? 7.894 -10.346 -32.971 1.00 87.81 97 MET A N 1
ATOM 714 C CA . MET A 1 97 ? 7.197 -9.100 -32.651 1.00 87.81 97 MET A CA 1
ATOM 715 C C . MET A 1 97 ? 7.511 -8.637 -31.221 1.00 87.81 97 MET A C 1
ATOM 717 O O . MET A 1 97 ? 7.937 -7.500 -31.033 1.00 87.81 97 MET A O 1
ATOM 721 N N . TYR A 1 98 ? 7.395 -9.531 -30.233 1.00 90.69 98 TYR A N 1
ATOM 722 C CA . TYR A 1 98 ? 7.699 -9.217 -28.835 1.00 90.69 98 TYR A CA 1
ATOM 723 C C . TYR A 1 98 ? 9.172 -8.850 -28.617 1.00 90.69 98 TYR A C 1
ATOM 725 O O . TYR A 1 98 ? 9.471 -7.877 -27.932 1.00 90.69 98 TYR A O 1
ATOM 733 N N . LEU A 1 99 ? 10.113 -9.594 -29.205 1.00 91.12 99 LEU A N 1
ATOM 734 C CA . LEU A 1 99 ? 11.545 -9.312 -29.063 1.00 91.12 99 LEU A CA 1
ATOM 735 C C . LEU A 1 99 ? 11.941 -7.982 -29.707 1.00 91.12 99 LEU A C 1
ATOM 737 O O . LEU A 1 99 ? 12.787 -7.274 -29.163 1.00 91.12 99 LEU A O 1
ATOM 741 N N . GLN A 1 100 ? 11.328 -7.632 -30.839 1.00 88.69 100 GLN A N 1
ATOM 742 C CA . GLN A 1 100 ? 11.555 -6.344 -31.484 1.00 88.69 100 GLN A CA 1
ATOM 743 C C . GLN A 1 100 ? 11.008 -5.188 -30.634 1.00 88.69 100 GLN A C 1
ATOM 745 O O . GLN A 1 100 ? 11.694 -4.181 -30.473 1.00 88.69 100 GLN A O 1
ATOM 750 N N . GLU A 1 101 ? 9.818 -5.347 -30.051 1.00 90.88 101 GLU A N 1
ATOM 751 C CA . GLU A 1 101 ? 9.200 -4.341 -29.179 1.00 90.88 101 GLU A CA 1
ATOM 752 C C . GLU A 1 101 ? 9.974 -4.176 -27.860 1.00 90.88 101 GLU A C 1
ATOM 754 O O . GLU A 1 101 ? 10.325 -3.061 -27.473 1.00 90.88 101 GLU A O 1
ATOM 759 N N . MET A 1 102 ? 10.351 -5.282 -27.214 1.00 91.19 102 MET A N 1
ATOM 760 C CA . MET A 1 102 ? 11.153 -5.266 -25.987 1.00 91.19 102 MET A CA 1
ATOM 761 C C . MET A 1 102 ? 12.586 -4.774 -26.217 1.00 91.19 102 MET A C 1
ATOM 763 O O . MET A 1 102 ? 13.149 -4.110 -25.349 1.00 91.19 102 MET A O 1
ATOM 767 N N . GLY A 1 103 ? 13.185 -5.072 -27.375 1.00 89.94 103 GLY A N 1
ATOM 768 C CA . GLY A 1 103 ? 14.538 -4.637 -27.734 1.00 89.94 103 GLY A CA 1
ATOM 769 C C . GLY A 1 103 ? 14.666 -3.131 -27.981 1.00 89.94 103 GLY A C 1
ATOM 770 O O . GLY A 1 103 ? 15.775 -2.599 -27.921 1.00 89.94 103 GLY A O 1
ATOM 771 N N . GLY A 1 104 ? 13.549 -2.439 -28.229 1.00 88.81 104 GLY A N 1
ATOM 772 C CA . GLY A 1 104 ? 13.497 -0.981 -28.347 1.00 88.81 104 GLY A CA 1
ATOM 773 C C . GLY A 1 104 ? 13.538 -0.243 -27.004 1.00 88.81 104 GLY A C 1
ATOM 774 O O . GLY A 1 104 ? 13.821 0.955 -26.980 1.00 88.81 104 GLY A O 1
ATOM 775 N N . VAL A 1 105 ? 13.288 -0.935 -25.884 1.00 92.44 105 VAL A N 1
ATOM 776 C CA . VAL A 1 105 ? 13.282 -0.328 -24.547 1.00 92.44 105 VAL A CA 1
ATOM 777 C C . VAL A 1 105 ? 14.703 -0.341 -23.966 1.00 92.44 105 VAL A C 1
ATOM 779 O O . VAL A 1 105 ? 15.281 -1.416 -23.779 1.00 92.44 105 VAL A O 1
ATOM 782 N N . PRO A 1 106 ? 15.303 0.825 -23.657 1.00 91.38 106 PRO A N 1
ATOM 783 C CA . PRO A 1 106 ? 16.642 0.876 -23.086 1.00 91.38 106 PRO A CA 1
ATOM 784 C C . PRO A 1 106 ? 16.671 0.269 -21.677 1.00 91.38 106 PRO A C 1
ATOM 786 O O . PRO A 1 106 ? 15.721 0.381 -20.903 1.00 91.38 106 PRO A O 1
ATOM 789 N N . LEU A 1 107 ? 17.799 -0.354 -21.327 1.00 94.69 107 LEU A N 1
ATOM 790 C CA . LEU A 1 107 ? 18.018 -0.867 -19.976 1.00 94.69 107 LEU A CA 1
ATOM 791 C C . LEU A 1 107 ? 18.175 0.282 -18.977 1.00 94.69 107 LEU A C 1
ATOM 793 O O . LEU A 1 107 ? 18.833 1.280 -19.271 1.00 94.69 107 LEU A O 1
ATOM 797 N N . LEU A 1 108 ? 17.633 0.088 -17.775 1.00 96.31 108 LEU A N 1
ATOM 798 C CA . LEU A 1 108 ? 17.753 1.051 -16.687 1.00 96.31 108 LEU A CA 1
ATOM 799 C C . LEU A 1 108 ? 19.178 1.083 -16.128 1.00 96.31 108 LEU A C 1
ATOM 801 O O . LEU A 1 108 ? 19.820 0.056 -15.894 1.00 96.31 108 LEU A O 1
ATOM 805 N N . THR A 1 109 ? 19.652 2.287 -15.848 1.00 97.25 109 THR A N 1
ATOM 806 C CA . THR A 1 109 ? 20.802 2.531 -14.981 1.00 97.25 109 THR A CA 1
ATOM 807 C C . THR A 1 109 ? 20.415 2.358 -13.516 1.00 97.25 109 THR A C 1
ATOM 809 O O . THR A 1 109 ? 19.245 2.414 -13.133 1.00 97.25 109 THR A O 1
ATOM 812 N N . ARG A 1 110 ? 21.417 2.201 -12.646 1.00 96.94 110 ARG A N 1
ATOM 813 C CA . ARG A 1 110 ? 21.175 2.065 -11.206 1.00 96.94 110 ARG A CA 1
ATOM 814 C C . ARG A 1 110 ? 20.457 3.287 -10.628 1.00 96.94 110 ARG A C 1
ATOM 816 O O . ARG A 1 110 ? 19.648 3.157 -9.711 1.00 96.94 110 ARG A O 1
ATOM 823 N N . GLU A 1 111 ? 20.772 4.475 -11.128 1.00 97.19 111 GLU A N 1
ATOM 824 C CA . GLU A 1 111 ? 20.138 5.724 -10.724 1.00 97.19 111 GLU A CA 1
ATOM 825 C C . GLU A 1 111 ? 18.659 5.771 -11.127 1.00 97.19 111 GLU A C 1
ATOM 827 O O . GLU A 1 111 ? 17.831 6.193 -10.317 1.00 97.19 111 GLU A O 1
ATOM 832 N N . GLU A 1 112 ? 18.320 5.297 -12.328 1.00 97.38 112 GLU A N 1
ATOM 833 C CA . GLU A 1 112 ? 16.940 5.225 -12.825 1.00 97.38 112 GLU A CA 1
ATOM 834 C C . GLU A 1 112 ? 16.114 4.185 -12.063 1.00 97.38 112 GLU A C 1
ATOM 836 O O . GLU A 1 112 ? 14.998 4.492 -11.648 1.00 97.38 112 GLU A O 1
ATOM 841 N N . GLU A 1 113 ? 16.676 3.007 -11.766 1.00 96.88 113 GLU A N 1
ATOM 842 C CA . GLU A 1 113 ? 16.026 2.016 -10.894 1.00 96.88 113 GLU A CA 1
ATOM 843 C C . GLU A 1 113 ? 15.645 2.627 -9.537 1.00 96.88 113 GLU A C 1
ATOM 845 O O . GLU A 1 113 ? 14.536 2.439 -9.033 1.00 96.88 113 GLU A O 1
ATOM 850 N N . VAL A 1 114 ? 16.565 3.389 -8.935 1.00 97.94 114 VAL A N 1
ATOM 851 C CA . VAL A 1 114 ? 16.329 4.050 -7.646 1.00 97.94 114 VAL A CA 1
ATOM 852 C C . VAL A 1 114 ? 15.300 5.176 -7.775 1.00 97.94 114 VAL A C 1
ATOM 854 O O . VAL A 1 114 ? 14.530 5.395 -6.837 1.00 97.94 114 VAL A O 1
ATOM 857 N N . ALA A 1 115 ? 15.286 5.907 -8.889 1.00 97.94 115 ALA A N 1
ATOM 858 C CA . ALA A 1 115 ? 14.301 6.954 -9.140 1.00 97.94 115 ALA A CA 1
ATOM 859 C C . ALA A 1 115 ? 12.887 6.367 -9.247 1.00 97.94 115 ALA A C 1
ATOM 861 O O . ALA A 1 115 ? 12.003 6.800 -8.509 1.00 97.94 115 ALA A O 1
ATOM 862 N N . ILE A 1 116 ? 12.715 5.320 -10.058 1.00 97.19 116 ILE A N 1
ATOM 863 C CA . ILE A 1 116 ? 11.442 4.610 -10.228 1.00 97.19 116 ILE A CA 1
ATOM 864 C C . ILE A 1 116 ? 10.975 4.021 -8.893 1.00 97.19 116 ILE A C 1
ATOM 866 O O . ILE A 1 116 ? 9.821 4.193 -8.510 1.00 97.19 116 ILE A O 1
ATOM 870 N N . ALA A 1 117 ? 11.871 3.395 -8.123 1.00 97.50 117 ALA A N 1
ATOM 871 C CA . ALA A 1 117 ? 11.516 2.846 -6.813 1.00 97.50 117 ALA A CA 1
ATOM 872 C C . ALA A 1 117 ? 10.983 3.921 -5.847 1.00 97.50 117 ALA A C 1
ATOM 874 O O . ALA A 1 117 ? 10.012 3.687 -5.129 1.00 97.50 117 ALA A O 1
ATOM 875 N N . LYS A 1 118 ? 11.590 5.115 -5.840 1.00 98.00 118 LYS A N 1
ATOM 876 C CA . LYS A 1 118 ? 11.117 6.241 -5.019 1.00 98.00 118 LYS A CA 1
ATOM 877 C C . LYS A 1 118 ? 9.783 6.793 -5.499 1.00 98.00 118 LYS A C 1
ATOM 879 O O . LYS A 1 118 ? 8.975 7.202 -4.669 1.00 98.00 118 LYS A O 1
ATOM 884 N N . GLU A 1 119 ? 9.570 6.838 -6.808 1.00 98.19 119 GLU A N 1
ATOM 885 C CA . GLU A 1 119 ? 8.308 7.281 -7.394 1.00 98.19 119 GLU A CA 1
ATOM 886 C C . GLU A 1 119 ? 7.168 6.332 -7.016 1.00 98.19 119 GLU A C 1
ATOM 888 O O . GLU A 1 119 ? 6.141 6.786 -6.514 1.00 98.19 119 GLU A O 1
ATOM 893 N N . ILE A 1 120 ? 7.396 5.019 -7.119 1.00 98.00 120 ILE A N 1
ATOM 894 C CA . ILE A 1 120 ? 6.452 3.993 -6.660 1.00 98.00 120 ILE A CA 1
ATOM 895 C C . ILE A 1 120 ? 6.168 4.157 -5.160 1.00 98.00 120 ILE A C 1
ATOM 897 O O . ILE A 1 120 ? 5.006 4.221 -4.763 1.00 98.00 120 ILE A O 1
ATOM 901 N N . GLU A 1 121 ? 7.198 4.304 -4.318 1.00 97.19 121 GLU A N 1
ATOM 902 C CA . GLU A 1 121 ? 7.011 4.482 -2.869 1.00 97.19 121 GLU A CA 1
ATOM 903 C C . GLU A 1 121 ? 6.221 5.764 -2.533 1.00 97.19 121 GLU A C 1
ATOM 905 O O . GLU A 1 121 ? 5.396 5.779 -1.611 1.00 97.19 121 GLU A O 1
ATOM 910 N N . SER A 1 122 ? 6.460 6.852 -3.275 1.00 97.94 122 SER A N 1
ATOM 911 C CA . SER A 1 122 ? 5.700 8.099 -3.135 1.00 97.94 122 SER A CA 1
ATOM 912 C C . SER A 1 122 ? 4.243 7.899 -3.533 1.00 97.94 122 SER A C 1
ATOM 914 O O . SER A 1 122 ? 3.354 8.237 -2.753 1.00 97.94 122 SER A O 1
ATOM 916 N N . GLY A 1 123 ? 3.989 7.278 -4.687 1.00 98.06 123 GLY A N 1
ATOM 917 C CA . GLY A 1 123 ? 2.639 6.977 -5.159 1.00 98.06 123 GLY A CA 1
ATOM 918 C C . GLY A 1 123 ? 1.867 6.093 -4.178 1.00 98.06 123 GLY A C 1
ATOM 919 O O . GLY A 1 123 ? 0.727 6.396 -3.826 1.00 98.06 123 GLY A O 1
ATOM 920 N N . GLU A 1 124 ? 2.499 5.053 -3.631 1.00 97.25 124 GLU A N 1
ATOM 921 C CA . GLU A 1 124 ? 1.892 4.218 -2.589 1.00 97.25 124 GLU A CA 1
ATOM 922 C C . GLU A 1 124 ? 1.539 5.015 -1.329 1.00 97.25 124 GLU A C 1
ATOM 924 O O . GLU A 1 124 ? 0.498 4.784 -0.704 1.00 97.25 124 GLU A O 1
ATOM 929 N N . ARG A 1 125 ? 2.402 5.955 -0.928 1.00 97.00 125 ARG A N 1
ATOM 930 C CA . ARG A 1 125 ? 2.147 6.832 0.218 1.00 97.00 125 ARG A CA 1
ATOM 931 C C . ARG A 1 125 ? 0.968 7.761 -0.046 1.00 97.00 125 ARG A C 1
ATOM 933 O O . ARG A 1 125 ? 0.107 7.876 0.822 1.00 97.00 125 ARG A O 1
ATOM 940 N N . GLU A 1 126 ? 0.904 8.363 -1.226 1.00 97.69 126 GLU A N 1
ATOM 941 C CA . GLU A 1 126 ? -0.189 9.246 -1.637 1.00 97.69 126 GLU A CA 1
ATOM 942 C C . GLU A 1 126 ? -1.528 8.506 -1.655 1.00 97.69 126 GLU A C 1
ATOM 944 O O . GLU A 1 126 ? -2.502 8.967 -1.056 1.00 97.69 126 GLU A O 1
ATOM 949 N N . VAL A 1 127 ? -1.567 7.306 -2.243 1.00 97.69 127 VAL A N 1
ATOM 950 C CA . VAL A 1 127 ? -2.761 6.450 -2.232 1.00 97.69 127 VAL A CA 1
ATOM 951 C C . VAL A 1 127 ? -3.159 6.098 -0.800 1.00 97.69 127 VAL A C 1
ATOM 953 O O . VAL A 1 127 ? -4.332 6.201 -0.438 1.00 97.69 127 VAL A O 1
ATOM 956 N N . ARG A 1 128 ? -2.198 5.727 0.053 1.00 94.88 128 ARG A N 1
ATOM 957 C CA . ARG A 1 128 ? -2.453 5.393 1.461 1.00 94.88 128 ARG A CA 1
ATOM 958 C C . ARG A 1 128 ? -3.062 6.572 2.221 1.00 94.88 128 ARG A C 1
ATOM 960 O O . ARG A 1 128 ? -4.043 6.391 2.944 1.00 94.88 128 ARG A O 1
ATOM 967 N N . GLU A 1 129 ? -2.499 7.765 2.069 1.00 94.94 129 GLU A N 1
ATOM 968 C CA . GLU A 1 129 ? -3.001 8.986 2.703 1.00 94.94 129 GLU A CA 1
ATOM 969 C C . GLU A 1 129 ? -4.403 9.345 2.200 1.00 94.94 129 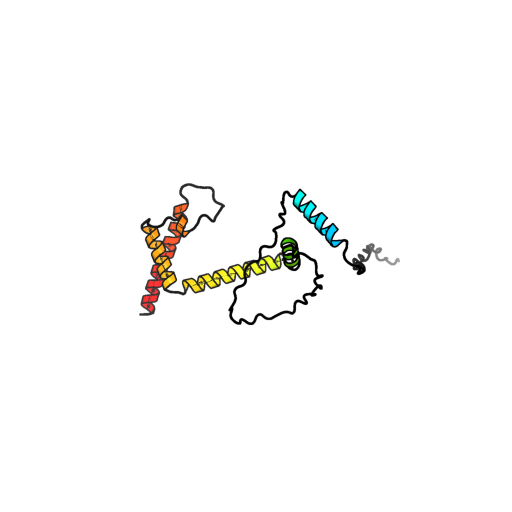GLU A C 1
ATOM 971 O O . GLU A 1 129 ? -5.298 9.596 3.012 1.00 94.94 129 GLU A O 1
ATOM 976 N N . ALA A 1 130 ? -4.627 9.284 0.885 1.00 96.06 130 ALA A N 1
ATOM 977 C CA . ALA A 1 130 ? -5.929 9.533 0.281 1.00 96.06 130 ALA A CA 1
ATOM 978 C C . ALA A 1 130 ? -6.990 8.553 0.800 1.00 96.06 130 ALA A C 1
ATOM 980 O O . ALA A 1 130 ? -8.058 8.983 1.235 1.00 96.06 130 ALA A O 1
ATOM 981 N N . VAL A 1 131 ? -6.693 7.251 0.846 1.00 95.69 131 VAL A N 1
ATOM 982 C CA . VAL A 1 131 ? -7.623 6.234 1.357 1.00 95.69 131 VAL A CA 1
ATOM 983 C C . VAL A 1 131 ? -7.955 6.482 2.829 1.00 95.69 131 VAL A C 1
ATOM 985 O O . VAL A 1 131 ? -9.131 6.505 3.190 1.00 95.69 131 VAL A O 1
ATOM 988 N N . PHE A 1 132 ? -6.958 6.719 3.687 1.00 91.19 132 PHE A N 1
ATOM 989 C CA . PHE A 1 132 ? -7.200 6.948 5.118 1.00 91.19 132 PHE A CA 1
ATOM 990 C C . PHE A 1 132 ? -7.783 8.327 5.451 1.00 91.19 132 PHE A C 1
ATOM 992 O O . PHE A 1 132 ? -8.249 8.524 6.573 1.00 91.19 132 PHE A O 1
ATOM 999 N N . SER A 1 133 ? -7.812 9.261 4.497 1.00 90.19 133 SER A N 1
ATOM 1000 C CA . SER A 1 133 ? -8.540 10.527 4.643 1.00 90.19 133 SER A CA 1
ATOM 1001 C C . SER A 1 133 ? -10.066 10.350 4.605 1.00 90.19 133 SER A C 1
ATOM 1003 O O . SER A 1 133 ? -10.806 11.224 5.061 1.00 90.19 133 SER A O 1
ATOM 1005 N N . LEU A 1 134 ? -10.549 9.212 4.093 1.00 91.62 134 LEU A N 1
ATOM 1006 C CA . LEU A 1 134 ? -11.968 8.914 3.948 1.00 91.62 134 LEU A CA 1
ATOM 1007 C C . LEU A 1 134 ? -12.542 8.285 5.224 1.00 91.62 134 LEU A C 1
ATOM 1009 O O . LEU A 1 134 ? -12.065 7.257 5.707 1.00 91.62 134 LEU A O 1
ATOM 1013 N N . GLU A 1 135 ? -13.653 8.837 5.716 1.00 90.38 135 GLU A N 1
ATOM 1014 C CA . GLU A 1 135 ? -14.344 8.313 6.904 1.00 90.38 135 GLU A CA 1
ATOM 1015 C C . GLU A 1 135 ? -14.713 6.820 6.801 1.00 90.38 135 GLU A C 1
ATOM 1017 O O . GLU A 1 135 ? -14.447 6.069 7.746 1.00 90.38 135 GLU A O 1
ATOM 1022 N N . PRO A 1 136 ? -15.272 6.334 5.671 1.00 93.31 136 PRO A N 1
ATOM 1023 C CA . PRO A 1 136 ? -15.630 4.924 5.547 1.00 93.31 136 PRO A CA 1
ATOM 1024 C C . PRO A 1 136 ? -14.422 3.987 5.641 1.00 93.31 136 PRO A C 1
ATOM 1026 O O . PRO A 1 136 ? -14.558 2.878 6.157 1.00 93.31 136 PRO A O 1
ATOM 1029 N N . ALA A 1 137 ? -13.238 4.423 5.195 1.00 93.50 137 ALA A N 1
ATOM 1030 C CA . ALA A 1 137 ? -12.020 3.622 5.282 1.00 93.50 137 ALA A CA 1
ATOM 1031 C C . ALA A 1 137 ? -11.589 3.429 6.744 1.00 93.50 137 ALA A C 1
ATOM 1033 O O . ALA A 1 137 ? -11.267 2.314 7.160 1.00 93.50 137 ALA A O 1
ATOM 1034 N N . LEU A 1 138 ? -11.662 4.487 7.558 1.00 91.50 138 LEU A N 1
ATOM 1035 C CA . LEU A 1 138 ? -11.383 4.404 8.994 1.00 91.50 138 LEU A CA 1
ATOM 1036 C C . LEU A 1 138 ? -12.379 3.480 9.706 1.00 91.50 138 LEU A C 1
ATOM 1038 O O . LEU A 1 138 ? -11.972 2.625 10.497 1.00 91.50 138 LEU A O 1
ATOM 1042 N N . ALA A 1 139 ? -13.671 3.604 9.391 1.00 92.06 139 ALA A N 1
ATOM 1043 C CA . ALA A 1 139 ? -14.711 2.735 9.937 1.00 92.06 139 ALA A CA 1
ATOM 1044 C C . ALA A 1 139 ? -14.488 1.261 9.557 1.00 92.06 139 ALA A C 1
ATOM 1046 O O . ALA A 1 139 ? -14.617 0.374 10.406 1.00 92.06 139 ALA A O 1
ATOM 1047 N N . TYR A 1 140 ? -14.090 0.997 8.310 1.00 94.19 140 TYR A N 1
ATOM 1048 C CA . TYR A 1 140 ? -13.750 -0.342 7.839 1.00 94.19 140 TYR A CA 1
ATOM 1049 C C . TYR A 1 140 ? -12.588 -0.949 8.636 1.00 94.19 140 TYR A C 1
ATOM 1051 O O . TYR A 1 140 ? -12.705 -2.066 9.140 1.00 94.19 140 TYR A O 1
ATOM 1059 N N . VAL A 1 141 ? -11.500 -0.200 8.843 1.00 93.88 141 VAL A N 1
ATOM 1060 C CA . VAL A 1 141 ? -10.348 -0.667 9.639 1.00 93.88 141 VAL A CA 1
ATOM 1061 C C . VAL A 1 141 ? -10.738 -0.955 11.092 1.00 93.88 141 VAL A C 1
ATOM 1063 O O . VAL A 1 141 ? -10.291 -1.947 11.673 1.00 93.88 141 VAL A O 1
ATOM 1066 N N . MET A 1 142 ? -11.604 -0.131 11.690 1.00 93.00 142 MET A N 1
ATOM 1067 C CA . MET A 1 142 ? -12.127 -0.400 13.032 1.00 93.00 142 MET A CA 1
ATOM 1068 C C . MET A 1 142 ? -12.964 -1.682 13.075 1.00 93.00 142 MET A C 1
ATOM 1070 O O . MET A 1 142 ? -12.797 -2.481 13.997 1.00 93.00 142 MET A O 1
ATOM 1074 N N . ASN A 1 143 ? -13.823 -1.909 12.077 1.00 94.44 143 ASN A N 1
ATOM 1075 C CA . ASN A 1 143 ? -14.611 -3.134 11.972 1.00 94.44 143 ASN A CA 1
ATOM 1076 C C . ASN A 1 143 ? -13.719 -4.372 11.805 1.00 94.44 143 ASN A C 1
ATOM 1078 O O . ASN A 1 143 ? -13.936 -5.379 12.480 1.00 94.44 143 ASN A O 1
ATOM 1082 N N . LEU A 1 144 ? -12.677 -4.272 10.979 1.00 94.12 144 LEU A N 1
ATOM 1083 C CA . LEU A 1 144 ? -11.701 -5.337 10.774 1.00 94.12 144 LEU A CA 1
ATOM 1084 C C . LEU A 1 144 ? -11.024 -5.736 12.093 1.00 94.12 144 LEU A C 1
ATOM 1086 O O . LEU A 1 144 ? -10.950 -6.916 12.430 1.00 94.12 144 LEU A O 1
ATOM 1090 N N . ALA A 1 145 ? -10.614 -4.749 12.893 1.00 93.50 145 ALA A N 1
ATOM 1091 C CA . ALA A 1 145 ? -10.039 -4.982 14.214 1.00 93.50 145 ALA A CA 1
ATOM 1092 C C . ALA A 1 145 ? -11.025 -5.610 15.208 1.00 93.50 145 ALA A C 1
ATOM 1094 O O . ALA A 1 145 ? -10.626 -6.421 16.043 1.00 93.50 145 ALA A O 1
ATOM 1095 N N . GLU A 1 146 ? -12.306 -5.245 15.156 1.00 94.19 146 GLU A N 1
ATOM 1096 C CA . GLU A 1 146 ? -13.323 -5.866 16.007 1.00 94.19 146 GLU A CA 1
ATOM 1097 C C . GLU A 1 146 ? -13.576 -7.325 15.631 1.00 94.19 146 GLU A C 1
ATOM 1099 O O . GLU A 1 146 ? -13.621 -8.171 16.522 1.00 94.19 146 GLU A O 1
ATOM 1104 N N . ARG A 1 147 ? -13.676 -7.630 14.335 1.00 94.88 147 ARG A N 1
ATOM 1105 C CA . ARG A 1 147 ? -13.825 -9.002 13.830 1.00 94.88 147 ARG A CA 1
ATOM 1106 C C . ARG A 1 147 ? -12.623 -9.871 14.201 1.00 94.88 147 ARG A C 1
ATOM 1108 O O . ARG A 1 147 ? -12.805 -10.986 14.684 1.00 94.88 147 ARG A O 1
ATOM 1115 N N . LEU A 1 148 ? -11.411 -9.321 14.094 1.00 92.38 148 LEU A N 1
ATOM 1116 C CA . LEU A 1 148 ? -10.182 -9.986 14.535 1.00 92.38 148 LEU A CA 1
ATOM 1117 C C . LEU A 1 148 ? -10.191 -10.260 16.051 1.00 92.38 148 LEU A C 1
ATOM 1119 O O . LEU A 1 148 ? -9.881 -11.365 16.480 1.00 92.38 148 LEU A O 1
ATOM 1123 N N . ARG A 1 149 ? -10.623 -9.297 16.884 1.00 90.12 149 ARG A N 1
ATOM 1124 C CA . ARG A 1 149 ? -10.751 -9.499 18.347 1.00 90.12 149 ARG A CA 1
ATOM 1125 C C . ARG A 1 149 ? -11.776 -10.562 18.731 1.00 90.12 149 ARG A C 1
ATOM 1127 O O . ARG A 1 149 ? -11.616 -11.196 19.768 1.00 90.12 149 ARG A O 1
ATOM 1134 N N . ARG A 1 150 ? -12.848 -10.706 17.949 1.00 93.06 150 ARG A N 1
ATOM 1135 C CA . ARG A 1 150 ? -13.898 -11.711 18.178 1.00 93.06 150 ARG A CA 1
ATOM 1136 C C . ARG A 1 150 ? -13.501 -13.106 17.689 1.00 93.06 150 ARG A C 1
ATOM 1138 O O . ARG A 1 150 ? -14.235 -14.049 17.957 1.00 93.06 150 ARG A O 1
ATOM 1145 N N . GLY A 1 151 ? -12.368 -13.237 16.994 1.00 88.75 151 GLY A N 1
ATOM 1146 C CA . GLY A 1 151 ? -11.947 -14.491 16.369 1.00 88.75 151 GLY A CA 1
ATOM 114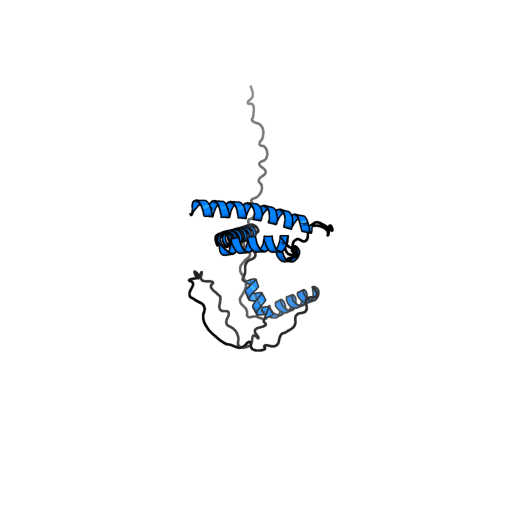7 C C . GLY A 1 151 ? -12.777 -14.864 15.136 1.00 88.75 151 GLY A C 1
ATOM 1148 O O . GLY A 1 151 ? -12.775 -16.019 14.733 1.00 88.75 151 GLY A O 1
ATOM 1149 N N . GLU A 1 152 ? -13.502 -13.908 14.546 1.00 92.44 152 GLU A N 1
ATOM 1150 C CA . GLU A 1 152 ? -14.275 -14.112 13.307 1.00 92.44 152 GLU A CA 1
ATOM 1151 C C . GLU A 1 152 ? -13.392 -14.028 12.052 1.00 92.44 152 GLU A C 1
ATOM 1153 O O . GLU A 1 152 ? -13.815 -14.411 10.963 1.00 92.44 152 GLU A O 1
ATOM 1158 N N . LEU A 1 153 ? -12.186 -13.475 12.196 1.00 90.69 153 LEU A N 1
ATOM 1159 C CA . LEU A 1 153 ? -11.169 -13.376 11.159 1.00 90.69 153 LEU A CA 1
ATOM 1160 C C . LEU A 1 153 ? -9.869 -13.971 11.676 1.00 90.69 153 LEU A C 1
ATOM 1162 O O . LEU A 1 153 ? -9.464 -13.700 12.807 1.00 90.69 153 LEU A O 1
ATOM 1166 N N . GLU A 1 154 ? -9.203 -14.736 10.824 1.00 87.75 154 GLU A N 1
ATOM 1167 C CA . GLU A 1 154 ? -7.857 -15.225 11.093 1.00 87.75 154 GLU A CA 1
ATOM 1168 C C . GLU A 1 154 ? -6.827 -14.142 10.762 1.00 87.75 154 GLU A C 1
ATOM 1170 O O . GLU A 1 154 ? -7.013 -13.335 9.849 1.00 87.75 154 GLU A O 1
ATOM 1175 N N . VAL A 1 155 ? -5.701 -14.142 11.477 1.00 86.81 155 VAL A N 1
ATOM 1176 C CA . VAL A 1 155 ? -4.620 -13.167 11.266 1.00 86.81 155 VAL A CA 1
ATOM 1177 C C . VAL A 1 155 ? -4.103 -13.216 9.822 1.00 86.81 155 VAL A C 1
ATOM 1179 O O . VAL A 1 155 ? -3.917 -12.169 9.204 1.00 86.81 155 VAL A O 1
ATOM 1182 N N . ARG A 1 156 ? -3.932 -14.414 9.250 1.00 86.50 156 ARG A N 1
ATOM 1183 C CA . ARG A 1 156 ? -3.451 -14.595 7.868 1.00 86.50 156 ARG A CA 1
ATOM 1184 C C . ARG A 1 156 ? -4.357 -13.946 6.825 1.00 86.50 156 ARG A C 1
ATOM 1186 O O . ARG A 1 156 ? -3.867 -13.397 5.850 1.00 86.50 156 ARG A O 1
ATOM 1193 N N . GLN A 1 157 ? -5.668 -13.917 7.066 1.00 86.81 157 GLN A N 1
ATOM 1194 C CA . GLN A 1 157 ? -6.631 -13.288 6.154 1.00 86.81 157 GLN A CA 1
ATOM 1195 C C . GLN A 1 157 ? -6.506 -11.757 6.125 1.00 86.81 157 GLN A C 1
ATOM 1197 O O . GLN A 1 157 ? -6.978 -11.122 5.187 1.00 86.81 157 GLN A O 1
ATOM 1202 N N . VAL A 1 158 ? -5.900 -11.157 7.156 1.00 86.81 158 VAL A N 1
ATOM 1203 C CA . VAL A 1 158 ? -5.702 -9.705 7.260 1.00 86.81 158 VAL A CA 1
ATOM 1204 C C . VAL A 1 158 ? -4.302 -9.286 6.814 1.00 86.81 158 VAL A C 1
ATOM 1206 O O . VAL A 1 158 ? -4.158 -8.232 6.203 1.00 86.81 158 VAL A O 1
ATOM 1209 N N . PHE A 1 159 ? -3.278 -10.078 7.138 1.00 85.81 159 PHE A N 1
ATOM 1210 C CA . PHE A 1 159 ? -1.873 -9.699 6.930 1.00 85.81 159 PHE A CA 1
ATOM 1211 C C . PHE A 1 159 ? -1.150 -10.492 5.837 1.00 85.81 159 PHE A C 1
ATOM 1213 O O . PHE A 1 159 ? 0.006 -10.179 5.568 1.00 85.81 159 PHE A O 1
ATOM 1220 N N . GLY A 1 160 ? -1.789 -11.501 5.240 1.00 83.19 160 GLY A N 1
ATOM 1221 C CA . GLY A 1 160 ? -1.168 -12.372 4.244 1.00 83.19 160 GLY A CA 1
ATOM 1222 C C . GLY A 1 160 ? 0.002 -13.206 4.783 1.00 83.19 160 GLY A C 1
ATOM 1223 O O . GLY A 1 160 ? 0.368 -13.144 5.970 1.00 83.19 160 GLY A O 1
ATOM 1224 N N . ASP A 1 161 ? 0.591 -13.979 3.870 1.00 73.06 161 ASP A N 1
ATOM 1225 C CA . ASP A 1 161 ? 1.767 -14.830 4.099 1.00 73.06 161 ASP A CA 1
ATOM 1226 C C . ASP A 1 161 ? 3.040 -14.260 3.427 1.00 73.06 161 ASP A C 1
ATOM 1228 O O . ASP A 1 161 ? 4.100 -14.878 3.488 1.00 73.06 161 ASP A O 1
ATOM 1232 N N . ASP A 1 162 ? 2.959 -13.067 2.827 1.00 62.72 162 ASP A N 1
ATOM 1233 C CA . ASP A 1 162 ? 3.939 -12.505 1.877 1.00 62.72 162 ASP A CA 1
ATOM 1234 C C . ASP A 1 162 ? 5.281 -12.035 2.473 1.00 62.72 162 ASP A C 1
ATOM 1236 O O . ASP A 1 162 ? 6.032 -11.317 1.819 1.00 62.72 162 ASP A O 1
ATOM 1240 N N . GLU A 1 163 ? 5.636 -12.448 3.691 1.00 53.84 163 GLU A N 1
ATOM 1241 C CA . GLU A 1 163 ? 6.946 -12.132 4.272 1.00 53.84 163 GLU A CA 1
ATOM 1242 C C . GLU A 1 163 ? 7.775 -13.413 4.478 1.00 53.84 163 GLU A C 1
ATOM 1244 O O . GLU A 1 163 ? 7.746 -14.023 5.555 1.00 53.84 163 GLU A O 1
ATOM 1249 N N . PRO A 1 164 ? 8.529 -13.855 3.450 1.00 50.09 164 PRO A N 1
ATOM 1250 C CA . PRO A 1 164 ? 9.376 -15.033 3.535 1.00 50.09 164 PRO A CA 1
ATOM 1251 C C . PRO A 1 164 ? 10.720 -14.676 4.177 1.00 50.09 164 PRO A C 1
ATOM 1253 O O . PRO A 1 164 ? 11.742 -14.704 3.509 1.00 50.09 164 PRO A O 1
ATOM 1256 N N . GLU A 1 165 ? 10.765 -14.336 5.468 1.00 45.66 165 GLU A N 1
ATOM 1257 C CA . GLU A 1 165 ? 12.075 -14.255 6.146 1.00 45.66 165 GLU A CA 1
ATOM 1258 C C . GLU A 1 165 ? 12.071 -14.456 7.658 1.00 45.66 165 GLU A C 1
ATOM 1260 O O . GLU A 1 165 ? 13.000 -14.087 8.378 1.00 45.66 165 GLU A O 1
ATOM 1265 N N . SER A 1 166 ? 11.061 -15.134 8.186 1.00 48.59 166 SER A N 1
ATOM 1266 C CA . SER A 1 166 ? 11.206 -15.652 9.532 1.00 48.59 166 SER A CA 1
ATOM 1267 C C . SER A 1 166 ? 10.721 -17.084 9.556 1.00 48.59 166 SER A C 1
ATOM 1269 O O . SER A 1 166 ? 9.568 -17.340 9.223 1.00 48.59 166 SER A O 1
ATOM 1271 N N . GLU A 1 167 ? 11.625 -18.001 9.920 1.00 48.31 167 GLU A N 1
ATOM 1272 C CA . GLU A 1 167 ? 11.319 -19.417 10.122 1.00 48.31 167 GLU A CA 1
ATOM 1273 C C . GLU A 1 167 ? 9.954 -19.580 10.800 1.00 48.31 167 GLU A C 1
ATOM 1275 O O . GLU A 1 167 ? 9.626 -18.729 11.652 1.00 48.31 167 GLU A O 1
ATOM 1280 N N . PRO A 1 168 ? 9.190 -20.642 10.456 1.00 42.25 168 PRO A N 1
ATOM 1281 C CA . PRO A 1 168 ? 7.892 -20.937 11.045 1.00 42.25 168 PRO A CA 1
ATOM 1282 C C . PRO A 1 168 ? 8.079 -21.213 12.537 1.00 42.25 168 PRO A C 1
ATOM 1284 O O . PRO A 1 168 ? 8.166 -22.341 13.005 1.00 42.25 168 PRO A O 1
ATOM 1287 N N . ALA A 1 169 ? 8.187 -20.137 13.302 1.00 46.59 169 ALA A N 1
ATOM 1288 C CA . ALA A 1 169 ? 8.121 -20.153 14.735 1.00 46.59 169 ALA A CA 1
ATOM 1289 C C . ALA A 1 169 ? 6.632 -20.172 15.040 1.00 46.59 169 ALA A C 1
ATOM 1291 O O . ALA A 1 169 ? 5.955 -19.139 14.954 1.00 46.59 169 ALA A O 1
ATOM 1292 N N . GLU A 1 170 ? 6.132 -21.369 15.337 1.00 44.12 170 GLU A N 1
ATOM 1293 C CA . GLU A 1 170 ? 4.847 -21.574 15.993 1.00 44.12 170 GLU A CA 1
ATOM 1294 C C . GLU A 1 170 ? 4.664 -20.478 17.066 1.00 44.12 170 GLU A C 1
ATOM 1296 O O . GLU A 1 170 ? 5.464 -20.361 17.996 1.00 44.12 170 GLU A O 1
ATOM 1301 N N . GLY A 1 171 ? 3.672 -19.596 16.882 1.00 52.59 171 GLY A N 1
ATOM 1302 C CA . GLY A 1 171 ? 3.350 -18.511 17.824 1.00 52.59 171 GLY A CA 1
ATOM 1303 C C . GLY A 1 171 ? 3.757 -17.073 17.445 1.00 52.59 171 GLY A C 1
ATOM 1304 O O . GLY A 1 171 ? 3.611 -16.175 18.275 1.00 52.59 171 GLY A O 1
ATOM 1305 N N . LYS A 1 172 ? 4.250 -16.786 16.226 1.00 55.72 172 LYS A N 1
ATOM 1306 C CA . LYS A 1 172 ? 4.487 -15.389 15.767 1.00 55.72 172 LYS A CA 1
ATOM 1307 C C . LYS A 1 172 ? 3.244 -14.659 15.243 1.00 55.72 172 LYS A C 1
ATOM 1309 O O . LYS A 1 172 ? 3.264 -13.427 15.175 1.00 55.72 172 LYS A O 1
ATOM 1314 N N . GLU A 1 173 ? 2.178 -15.378 14.897 1.00 59.59 173 GLU A N 1
ATOM 1315 C CA . GLU A 1 173 ? 0.968 -14.787 14.305 1.00 59.59 173 GLU A CA 1
ATOM 1316 C C . GLU A 1 173 ? 0.269 -13.783 15.240 1.00 59.59 173 GLU A C 1
ATOM 1318 O O . GLU A 1 173 ? -0.313 -12.807 14.774 1.00 59.59 173 GLU A O 1
ATOM 1323 N N . ASP A 1 174 ? 0.466 -13.880 16.553 1.00 69.00 174 ASP A N 1
ATOM 1324 C CA . ASP A 1 174 ? -0.193 -12.978 17.502 1.00 69.00 174 ASP A CA 1
ATOM 1325 C C . ASP A 1 174 ? 0.433 -11.578 17.589 1.00 69.00 174 ASP A C 1
ATOM 1327 O O . ASP A 1 174 ? -0.264 -10.607 17.881 1.00 69.00 174 ASP A O 1
ATOM 1331 N N . LYS A 1 175 ? 1.732 -11.415 17.300 1.00 82.56 175 LYS A N 1
ATOM 1332 C CA . LYS A 1 175 ? 2.408 -10.115 17.497 1.00 82.56 175 LYS A CA 1
ATOM 1333 C C . LYS A 1 175 ? 1.936 -9.054 16.505 1.00 82.56 175 LYS A C 1
ATOM 1335 O O . LYS A 1 175 ? 1.750 -7.899 16.888 1.00 82.56 175 LYS A O 1
ATOM 1340 N N . ARG A 1 176 ? 1.725 -9.437 15.239 1.00 84.62 176 ARG A N 1
ATOM 1341 C CA . ARG A 1 176 ? 1.214 -8.533 14.189 1.00 84.62 176 ARG A CA 1
ATOM 1342 C C . ARG A 1 176 ? -0.198 -8.065 14.532 1.00 84.62 176 ARG A C 1
ATOM 1344 O O . ARG A 1 176 ? -0.468 -6.863 14.538 1.00 84.62 176 ARG A O 1
ATOM 1351 N N . ALA A 1 177 ? -1.058 -9.008 14.920 1.00 88.00 177 ALA A N 1
ATOM 1352 C CA . ALA A 1 177 ? -2.405 -8.717 15.389 1.00 88.00 177 ALA A CA 1
ATOM 1353 C C . ALA A 1 177 ? -2.389 -7.806 16.627 1.00 88.00 177 ALA A C 1
ATOM 1355 O O . ALA A 1 177 ? -3.110 -6.811 16.665 1.00 88.00 177 ALA A O 1
ATOM 1356 N N . GLU A 1 178 ? -1.531 -8.070 17.613 1.00 89.19 178 GLU A N 1
ATOM 1357 C CA . GLU A 1 178 ? -1.429 -7.249 18.823 1.00 89.19 178 GLU A CA 1
ATOM 1358 C C . GLU A 1 178 ? -1.025 -5.798 18.509 1.00 89.19 178 GLU A C 1
ATOM 1360 O O . GLU A 1 178 ? -1.648 -4.848 18.998 1.00 89.19 178 GLU A O 1
ATOM 1365 N N . ILE A 1 179 ? -0.011 -5.613 17.655 1.00 91.12 179 ILE A N 1
ATOM 1366 C CA . ILE A 1 179 ? 0.449 -4.294 17.203 1.00 91.12 179 ILE A CA 1
ATOM 1367 C C . ILE A 1 179 ? -0.681 -3.568 16.467 1.00 91.12 179 ILE A C 1
ATOM 1369 O O . ILE A 1 179 ? -1.002 -2.423 16.799 1.00 91.12 179 ILE A O 1
ATOM 1373 N N . PHE A 1 180 ? -1.345 -4.240 15.528 1.00 91.69 180 PHE A N 1
ATOM 1374 C CA . PHE A 1 180 ? -2.478 -3.680 14.798 1.00 91.69 180 PHE A CA 1
ATOM 1375 C C . PHE A 1 180 ? -3.611 -3.245 15.733 1.00 91.69 180 PHE A C 1
ATOM 1377 O O . PHE A 1 180 ? -4.055 -2.096 15.685 1.00 91.69 180 PHE A O 1
ATOM 1384 N N . LEU A 1 181 ? -4.032 -4.107 16.661 1.00 92.56 181 LEU A N 1
ATOM 1385 C CA . LEU A 1 181 ? -5.096 -3.798 17.617 1.00 92.56 181 LEU A CA 1
ATOM 1386 C C . LEU A 1 181 ? -4.740 -2.622 18.535 1.00 92.56 181 LEU A C 1
ATOM 1388 O O . LEU A 1 181 ? -5.633 -1.854 18.918 1.00 92.56 181 LEU A O 1
ATOM 1392 N N . ARG A 1 182 ? -3.455 -2.458 18.873 1.00 94.25 182 ARG A N 1
ATOM 1393 C CA . ARG A 1 182 ? -2.933 -1.308 19.622 1.00 94.25 182 ARG A CA 1
ATOM 1394 C C . ARG A 1 182 ? -3.044 -0.018 18.810 1.00 94.25 182 ARG A C 1
ATOM 1396 O O . ARG A 1 182 ? -3.537 0.984 19.335 1.00 94.25 182 ARG A O 1
ATOM 1403 N N . HIS A 1 183 ? -2.645 -0.041 17.537 1.00 93.94 183 HIS A N 1
ATOM 1404 C CA . HIS A 1 183 ? -2.759 1.113 16.641 1.00 93.94 183 HIS A CA 1
ATOM 1405 C C . HIS A 1 183 ? -4.214 1.509 16.397 1.00 93.94 183 HIS A C 1
ATOM 1407 O O . HIS A 1 183 ? -4.551 2.682 16.551 1.00 93.94 183 HIS A O 1
ATOM 1413 N N . VAL A 1 184 ? -5.101 0.546 16.137 1.00 94.25 184 VAL A N 1
ATOM 1414 C CA . VAL A 1 184 ? -6.537 0.820 15.975 1.00 94.25 184 VAL A CA 1
ATOM 1415 C C . VAL A 1 184 ? -7.150 1.357 17.272 1.00 94.25 184 VAL A C 1
ATOM 1417 O O . VAL A 1 184 ? -7.996 2.248 17.243 1.00 94.25 184 VAL A O 1
ATOM 1420 N N . GLY A 1 185 ? -6.682 0.892 18.434 1.00 93.31 185 GLY A N 1
ATOM 1421 C CA . GLY A 1 185 ? -7.063 1.467 19.726 1.00 93.31 185 GLY A CA 1
ATOM 1422 C C . GLY A 1 185 ? -6.698 2.951 19.856 1.00 93.31 185 GLY A C 1
ATOM 1423 O O . GLY A 1 185 ? -7.501 3.737 20.361 1.00 93.31 185 GLY A O 1
ATOM 1424 N N . ARG A 1 186 ? -5.517 3.355 19.371 1.00 94.12 186 ARG A N 1
ATOM 1425 C CA . ARG A 1 186 ? -5.110 4.769 19.308 1.00 94.12 186 ARG A CA 1
ATOM 1426 C C . ARG A 1 186 ? -5.945 5.548 18.291 1.00 94.12 186 ARG A C 1
ATOM 1428 O O . ARG A 1 186 ? -6.408 6.636 18.620 1.00 94.12 186 ARG A O 1
ATOM 1435 N N . LEU A 1 187 ? -6.181 4.981 17.108 1.00 91.94 187 LEU A N 1
ATOM 1436 C CA . LEU A 1 187 ? -7.008 5.585 16.063 1.00 91.94 187 LEU A CA 1
ATOM 1437 C C . LEU A 1 187 ? -8.425 5.883 16.570 1.00 91.94 187 LEU A C 1
ATOM 1439 O O . LEU A 1 187 ? -8.906 6.999 16.415 1.00 91.94 187 LEU A O 1
ATOM 1443 N N . LYS A 1 188 ? -9.056 4.931 17.268 1.00 91.25 188 LYS A N 1
ATOM 1444 C CA . LYS A 1 188 ? -10.392 5.107 17.861 1.00 91.25 188 LYS A CA 1
ATOM 1445 C C . LYS A 1 188 ? -10.456 6.289 18.835 1.00 91.25 188 LYS A C 1
ATOM 1447 O O . LYS A 1 188 ? -11.465 6.986 18.878 1.00 91.25 188 LYS A O 1
ATOM 1452 N N . ARG A 1 189 ? -9.386 6.537 19.604 1.00 92.38 189 ARG A N 1
ATOM 1453 C CA . ARG A 1 189 ? -9.302 7.714 20.489 1.00 92.38 189 ARG A CA 1
ATOM 1454 C C . ARG A 1 189 ? -9.226 9.012 19.686 1.00 92.38 189 ARG A C 1
ATOM 1456 O O . ARG A 1 189 ? -9.988 9.923 19.975 1.00 92.38 189 ARG A O 1
ATOM 1463 N N . LEU A 1 190 ? -8.365 9.063 18.668 1.00 90.81 190 LEU A N 1
ATOM 1464 C CA . LEU A 1 190 ? -8.183 10.250 17.823 1.00 90.81 190 LEU A CA 1
ATOM 1465 C C . LEU A 1 190 ? -9.449 10.611 17.038 1.00 90.81 190 LEU A C 1
ATOM 1467 O O . LEU A 1 190 ? -9.817 11.779 16.979 1.00 90.81 190 LEU A O 1
ATOM 1471 N N . VAL A 1 191 ? -10.150 9.617 16.486 1.00 87.75 191 VAL A N 1
ATOM 1472 C CA . VAL A 1 191 ? -11.427 9.842 15.789 1.00 87.75 191 VAL A CA 1
ATOM 1473 C C . VAL A 1 191 ? -12.470 10.420 16.749 1.00 87.75 191 VAL A C 1
ATOM 1475 O O . VAL A 1 191 ? -13.092 11.430 16.429 1.00 87.75 191 VAL A O 1
ATOM 1478 N N . GLY A 1 192 ? -12.590 9.865 17.961 1.00 87.50 192 GLY A N 1
ATOM 1479 C CA . GLY A 1 192 ? -13.506 10.394 18.976 1.00 87.50 192 GLY A CA 1
ATOM 1480 C C . GLY A 1 192 ? -13.120 11.781 19.512 1.00 87.50 192 GLY A C 1
ATOM 1481 O O . GLY A 1 192 ? -13.987 12.541 19.934 1.00 87.50 192 GLY A O 1
ATOM 1482 N N . GLU A 1 193 ? -11.835 12.142 19.512 1.00 91.19 193 GLU A N 1
ATOM 1483 C CA . GLU A 1 193 ? -11.384 13.512 19.800 1.00 91.19 193 GLU A CA 1
ATOM 1484 C C . GLU A 1 193 ? -11.757 14.473 18.668 1.00 91.19 193 GLU A C 1
ATOM 1486 O O . GLU A 1 193 ? -12.280 15.552 18.940 1.00 91.19 193 GLU A O 1
ATOM 1491 N N . ARG A 1 194 ? -11.567 14.068 17.405 1.00 87.44 194 ARG A N 1
ATOM 1492 C CA . ARG A 1 194 ? -11.962 14.859 16.232 1.00 87.44 194 ARG A CA 1
ATOM 1493 C C . ARG A 1 194 ? -13.459 15.140 16.229 1.00 87.44 194 ARG A C 1
ATOM 1495 O O . ARG A 1 194 ? -13.849 16.282 16.024 1.00 87.44 194 ARG A O 1
ATOM 1502 N N . GLU A 1 195 ? -14.294 14.137 16.490 1.00 86.44 195 GLU A N 1
ATOM 1503 C CA . GLU A 1 195 ? -15.752 14.316 16.561 1.00 86.44 195 GLU A CA 1
ATOM 1504 C C . GLU A 1 195 ? -16.157 15.372 17.598 1.00 86.44 195 GLU A C 1
ATOM 1506 O O . GLU A 1 195 ? -17.009 16.207 17.316 1.00 86.44 195 GLU A O 1
ATOM 1511 N N . LYS A 1 196 ? -15.499 15.400 18.764 1.00 90.62 196 LYS A N 1
ATOM 1512 C CA . LYS A 1 196 ? -15.753 16.410 19.807 1.00 90.62 196 LYS A CA 1
ATOM 1513 C C . LYS A 1 196 ? -15.309 17.821 19.427 1.00 90.62 196 LYS A C 1
ATOM 1515 O O . LYS A 1 196 ? -15.798 18.768 20.025 1.00 90.62 196 LYS A O 1
ATOM 1520 N N . LEU A 1 197 ? -14.339 17.955 18.524 1.00 89.44 197 LEU A N 1
ATOM 1521 C CA . LEU A 1 197 ? -13.859 19.252 18.039 1.00 89.44 197 LEU A CA 1
ATOM 1522 C C . LEU A 1 197 ? -14.710 19.795 16.885 1.00 89.44 197 LEU A C 1
ATOM 1524 O O . LEU A 1 197 ? -14.695 20.998 16.641 1.00 89.44 197 LEU A O 1
ATOM 1528 N N . VAL A 1 198 ? -15.393 18.911 16.155 1.00 84.06 198 VAL A N 1
ATOM 1529 C CA . VAL A 1 198 ? -16.243 19.260 15.006 1.00 84.06 198 VAL A CA 1
ATOM 1530 C C . VAL A 1 198 ? -17.712 19.466 15.413 1.00 84.06 198 VAL A C 1
ATOM 1532 O O . VAL A 1 198 ? -18.437 20.148 14.690 1.00 84.06 198 VAL A O 1
ATOM 1535 N N . ALA A 1 199 ? -18.142 18.904 16.549 1.00 66.44 199 ALA A N 1
ATOM 1536 C CA . ALA A 1 199 ? -19.459 19.117 17.162 1.00 66.44 199 ALA A CA 1
ATOM 1537 C C . ALA A 1 199 ? -19.545 20.437 17.945 1.00 66.44 199 ALA A C 1
ATOM 1539 O O . ALA A 1 199 ? -20.623 21.072 17.884 1.00 66.44 199 ALA A O 1
#

Foldseek 3Di:
DDDDDDDDDDDPPPPDPDPDPDPDDDDPDDDDDDCVVVVVVVVVVVCVVVVHDDDFDDDDDDDDDDDDDDDDDDPDPDPPPPPPDDDPPDDPRVVVVVCVVVVPDDDDDPVRVVVVVVVVVVVVVVVVVVQVVDPVSLVVLLVVLVCVVVVVDQLCVVVNPPDPDDPPPPPPSVVVSVVSNVVNVVVVVVVVVVVVVVD

Sequence (199 aa):
MRPEAPPPHAARNRVAPATAPQPAPATRDATPDAGATEELDQVVSMLGDMDIEVEAVEDTALAEEPEKAAETEWVEEPAEAEETERGPGETADPVRMYLQEMGGVPLLTREEEVAIAKEIESGEREVREAVFSLEPALAYVMNLAERLRRGELEVRQVFGDDEPESEPAEGKEDKRAEIFLRHVGRLKRLVGEREKLVA

Secondary structure (DSSP, 8-state):
----PPPP------PPP-PPPPPPP-------SSSHHHHHHHHHHHHHHTT----------PPP-----------------------TT----HHHHHHHHHHTSPPPPHHHHHHHHHHHHHHHHHHHHHHHTSHHHHHHHHHHHHHHHTTSS-HHHHH-S--TTS---TT-HHHHHHHHHHHHHHHHHHHHHHHHHH-